Protein AF-A0A934TEG4-F1 (afdb_monomer)

Sequence (366 aa):
MRNRFTQYILFFFISIALFSCTDKEYEEDGNNTDINQVPVIATLATELLPENLICTMYVFGKSVSDAEDGYMLKEVKILHNTEQNSLKFKNSELISNSYRFLFVATPFNAQEIGLLKSDGAALQIGDRWGNIMIQSFNPIISADNYQGVVDKTGNEILDGKTINCTLTRLVGQVIFDIYKVAKEGDLTISQDVNAPHFTVLDRVFKIEIEYSDMTKSAAYNNEEIVHQDIWDQSYLQVIEPQLYANNNFKADVSWLVENLTFSEEKQGSAHIKGIYCMPSNGNLKIRLKFYFYDTTPFCGLDESHSSSCFETKTIVLNLPKTGATPLSVIPNHYTLNTAKIRYDRIIDIGTNSSFEFDSSWNNDNN

Structure (mmCIF, N/CA/C/O backbone):
data_AF-A0A934TEG4-F1
#
_entry.id   AF-A0A934TEG4-F1
#
loop_
_atom_site.group_PDB
_atom_site.id
_atom_site.type_symbol
_atom_site.label_atom_id
_atom_site.label_alt_id
_atom_site.label_comp_id
_atom_site.label_asym_id
_atom_site.label_entity_id
_atom_site.label_seq_id
_atom_site.pdbx_PDB_ins_code
_atom_site.Cartn_x
_atom_site.Cartn_y
_atom_site.Cartn_z
_atom_site.occupancy
_atom_site.B_iso_or_equiv
_atom_site.auth_seq_id
_atom_site.auth_comp_id
_atom_site.auth_asym_id
_atom_site.auth_atom_id
_atom_site.pdbx_PDB_model_num
ATOM 1 N N . MET A 1 1 ? 43.372 11.763 31.743 1.00 38.19 1 MET A N 1
ATOM 2 C CA . MET A 1 1 ? 42.714 12.947 32.341 1.00 38.19 1 MET A CA 1
ATOM 3 C C . MET A 1 1 ? 41.217 12.716 32.310 1.00 38.19 1 MET A C 1
ATOM 5 O O . MET A 1 1 ? 40.712 12.200 31.327 1.00 38.19 1 MET A O 1
ATOM 9 N N . ARG A 1 2 ? 40.560 12.984 33.433 1.00 29.25 2 ARG A N 1
ATOM 10 C CA . ARG A 1 2 ? 39.204 12.570 33.804 1.00 29.25 2 ARG A CA 1
ATOM 11 C C . ARG A 1 2 ? 38.363 13.843 33.920 1.00 29.25 2 ARG A C 1
ATOM 13 O O . ARG A 1 2 ? 38.805 14.730 34.631 1.00 29.25 2 ARG A O 1
ATOM 20 N N . ASN A 1 3 ? 37.202 13.917 33.269 1.00 31.67 3 ASN A N 1
ATOM 21 C CA . ASN A 1 3 ? 36.112 14.877 33.535 1.00 31.67 3 ASN A CA 1
ATOM 22 C C . ASN A 1 3 ? 34.823 14.235 32.984 1.00 31.67 3 ASN A C 1
ATOM 24 O O . ASN A 1 3 ? 34.783 13.932 31.801 1.00 31.67 3 ASN A O 1
ATOM 28 N N . ARG A 1 4 ? 33.887 13.706 33.788 1.00 32.53 4 ARG A N 1
ATOM 29 C CA . ARG A 1 4 ? 32.941 14.311 34.760 1.00 32.53 4 ARG A CA 1
ATOM 30 C C . ARG A 1 4 ? 31.856 15.183 34.109 1.00 32.53 4 ARG A C 1
ATOM 32 O O . ARG A 1 4 ? 32.125 16.339 33.833 1.00 32.53 4 ARG A O 1
ATOM 39 N N . PHE A 1 5 ? 30.646 14.625 33.995 1.00 34.28 5 PHE A N 1
ATOM 40 C CA . PHE A 1 5 ? 29.333 15.290 34.110 1.00 34.28 5 PHE A CA 1
ATOM 41 C C . PHE A 1 5 ? 28.318 14.199 34.530 1.00 34.28 5 PHE A C 1
ATOM 43 O O . PHE A 1 5 ? 28.063 13.285 33.759 1.00 34.28 5 PHE A O 1
ATOM 50 N N . THR A 1 6 ? 28.108 13.956 35.828 1.00 33.44 6 THR A N 1
ATOM 51 C CA . THR A 1 6 ? 27.114 14.543 36.761 1.00 33.44 6 THR A CA 1
ATOM 52 C C . THR A 1 6 ? 25.677 14.049 36.523 1.00 33.44 6 THR A C 1
ATOM 54 O O . THR A 1 6 ? 24.996 14.489 35.606 1.00 33.44 6 THR A O 1
ATOM 57 N N . GLN A 1 7 ? 25.253 13.132 37.403 1.00 31.64 7 GLN A N 1
ATOM 58 C CA . GLN A 1 7 ? 23.889 12.640 37.632 1.00 31.64 7 GLN A CA 1
ATOM 59 C C . GLN A 1 7 ? 23.036 13.689 38.367 1.00 31.64 7 GLN A C 1
ATOM 61 O O . GLN A 1 7 ? 23.553 14.380 39.243 1.00 31.64 7 GLN A O 1
ATOM 66 N N . TYR A 1 8 ? 21.724 13.698 38.119 1.00 33.19 8 TYR A N 1
ATOM 67 C CA . TYR A 1 8 ? 20.728 14.206 39.067 1.00 33.19 8 TYR A CA 1
ATOM 68 C C . TYR A 1 8 ? 19.684 13.117 39.335 1.00 33.19 8 TYR A C 1
ATOM 70 O O . TYR A 1 8 ? 18.895 12.763 38.466 1.00 33.19 8 TYR A O 1
ATOM 78 N N . ILE A 1 9 ? 19.724 12.580 40.555 1.00 30.67 9 ILE A N 1
ATOM 79 C CA . ILE A 1 9 ? 18.679 11.773 41.189 1.00 30.67 9 ILE A CA 1
ATOM 80 C C . ILE A 1 9 ? 18.033 12.698 42.220 1.00 30.67 9 ILE A C 1
ATOM 82 O O . ILE A 1 9 ? 18.737 13.218 43.087 1.00 30.67 9 ILE A O 1
ATOM 86 N N . LEU A 1 10 ? 16.719 12.911 42.137 1.00 27.19 10 LEU A N 1
ATOM 87 C CA . LEU A 1 10 ? 15.961 13.630 43.159 1.00 27.19 10 LEU A CA 1
ATOM 88 C C . LEU A 1 10 ? 15.091 12.626 43.927 1.00 27.19 10 LEU A C 1
ATOM 90 O O . LEU A 1 10 ? 14.109 12.108 43.407 1.00 27.19 10 LEU A O 1
ATOM 94 N N . PHE A 1 11 ? 15.496 12.346 45.165 1.00 27.94 11 PHE A N 1
ATOM 95 C CA . PHE A 1 11 ? 14.686 11.698 46.194 1.00 27.94 11 PHE A CA 1
ATOM 96 C C . PHE A 1 11 ? 13.770 12.745 46.837 1.00 27.94 11 PHE A C 1
ATOM 98 O O . PHE A 1 11 ? 14.247 13.815 47.213 1.00 27.94 11 PHE A O 1
ATOM 105 N N . PHE A 1 12 ? 12.499 12.409 47.059 1.00 27.52 12 PHE A N 1
ATOM 106 C CA . PHE A 1 12 ? 11.667 13.092 48.051 1.00 27.52 12 PHE A CA 1
ATOM 107 C C . PHE A 1 12 ? 11.105 12.065 49.038 1.00 27.52 12 PHE A C 1
ATOM 109 O O . PHE A 1 12 ? 10.317 11.194 48.683 1.00 27.52 12 PHE A O 1
ATOM 116 N N . PHE A 1 13 ? 11.569 12.178 50.282 1.00 27.89 13 PHE A N 1
ATOM 117 C CA . PHE A 1 13 ? 10.991 11.574 51.477 1.00 27.89 13 PHE A CA 1
ATOM 118 C C . PHE A 1 13 ? 9.866 12.479 51.989 1.00 27.89 13 PHE A C 1
ATOM 120 O O . PHE A 1 13 ? 10.101 13.674 52.160 1.00 27.89 13 PHE A O 1
ATOM 127 N N . ILE A 1 14 ? 8.713 11.910 52.348 1.00 31.61 14 ILE A N 1
ATOM 128 C CA . ILE A 1 14 ? 7.860 12.450 53.416 1.00 31.61 14 ILE A CA 1
ATOM 129 C C . ILE A 1 14 ? 7.397 11.277 54.285 1.00 31.61 14 ILE A C 1
ATOM 131 O O . ILE A 1 14 ? 6.632 10.421 53.852 1.00 31.61 14 ILE A O 1
ATOM 135 N N . SER A 1 15 ? 7.889 11.268 55.522 1.00 27.95 15 SER A N 1
ATOM 136 C CA . SER A 1 15 ? 7.398 10.465 56.640 1.00 27.95 15 SER A CA 1
ATOM 137 C C . SER A 1 15 ? 6.367 11.284 57.410 1.00 27.95 15 SER A C 1
ATOM 139 O O . SER A 1 15 ? 6.706 12.394 57.813 1.00 27.95 15 SER A O 1
ATOM 141 N N . ILE A 1 16 ? 5.179 10.744 57.710 1.00 33.12 16 ILE A N 1
ATOM 142 C CA . ILE A 1 16 ? 4.385 11.187 58.869 1.00 33.12 16 ILE A CA 1
ATOM 143 C C . ILE A 1 16 ? 3.809 9.974 59.615 1.00 33.12 16 ILE A C 1
ATOM 145 O O . ILE A 1 16 ? 3.324 9.013 59.028 1.00 33.12 16 ILE A O 1
ATOM 149 N N . ALA A 1 17 ? 3.966 10.086 60.932 1.00 29.30 17 ALA A N 1
ATOM 150 C CA . ALA A 1 17 ? 3.744 9.197 62.061 1.00 29.30 17 ALA A CA 1
ATOM 151 C C . ALA A 1 17 ? 2.437 8.385 62.149 1.00 29.30 17 ALA A C 1
ATOM 153 O O . ALA A 1 17 ? 1.348 8.829 61.796 1.00 29.30 17 ALA A O 1
ATOM 154 N N . LEU A 1 18 ? 2.608 7.230 62.798 1.00 29.34 18 LEU A N 1
ATOM 155 C CA . LEU A 1 18 ? 1.611 6.400 63.472 1.00 29.34 18 LEU A CA 1
ATOM 156 C C . LEU A 1 18 ? 0.972 7.137 64.666 1.00 29.34 18 LEU A C 1
ATOM 158 O O . LEU A 1 18 ? 1.683 7.750 65.462 1.00 29.34 18 LEU A O 1
ATOM 162 N N . PHE A 1 19 ? -0.339 6.960 64.855 1.00 29.31 19 PHE A N 1
ATOM 163 C CA . PHE A 1 19 ? -1.009 7.065 66.156 1.00 29.31 19 PHE A CA 1
ATOM 164 C C . PHE A 1 19 ? -1.925 5.851 66.375 1.00 29.31 19 PHE A C 1
ATOM 166 O O . PHE A 1 19 ? -2.486 5.290 65.439 1.00 29.31 19 PHE A O 1
ATOM 173 N N . SER A 1 20 ? -1.990 5.439 67.639 1.00 25.69 20 SER A N 1
ATOM 174 C CA . SER A 1 20 ? -2.470 4.164 68.175 1.00 25.69 20 SER A CA 1
ATOM 175 C C . SER A 1 20 ? -3.905 4.242 68.724 1.00 25.69 20 SER A C 1
ATOM 177 O O . SER A 1 20 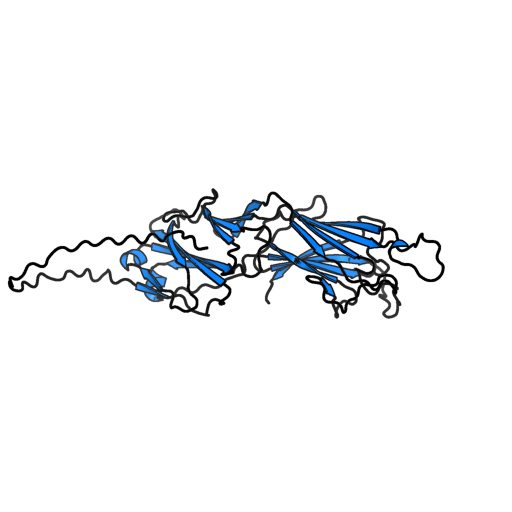? -4.269 5.250 69.317 1.00 25.69 20 SER A O 1
ATOM 179 N N . CYS A 1 21 ? -4.623 3.116 68.601 1.00 23.97 21 CYS A N 1
ATOM 180 C CA . CYS A 1 21 ? -5.771 2.579 69.361 1.00 23.97 21 CYS A CA 1
ATOM 181 C C . CYS A 1 21 ? -6.971 3.469 69.745 1.00 23.97 21 CYS A C 1
ATOM 183 O O . CYS A 1 21 ? -6.873 4.359 70.584 1.00 23.97 21 CYS A O 1
ATOM 185 N N . THR A 1 22 ? -8.167 3.028 69.346 1.00 27.77 22 THR A N 1
ATOM 186 C CA . THR A 1 22 ? -9.188 2.528 70.292 1.00 27.77 22 THR A CA 1
ATOM 187 C C . THR A 1 22 ? -10.242 1.717 69.537 1.00 27.77 22 THR A C 1
ATOM 189 O O . THR A 1 22 ? -10.871 2.221 68.612 1.00 27.77 22 THR A O 1
ATOM 192 N N . ASP A 1 23 ? -10.411 0.458 69.942 1.00 31.56 23 ASP A N 1
ATOM 193 C CA . ASP A 1 23 ? -11.511 -0.415 69.534 1.00 31.56 23 ASP A CA 1
ATOM 194 C C . ASP A 1 23 ? -12.851 0.166 69.993 1.00 31.56 23 ASP A C 1
ATOM 196 O O . ASP A 1 23 ? -13.027 0.451 71.182 1.00 31.56 23 ASP A O 1
ATOM 200 N N . LYS A 1 24 ? -13.810 0.277 69.069 1.00 30.36 24 LYS A N 1
ATOM 201 C CA . LYS A 1 24 ? -15.240 0.271 69.385 1.00 30.36 24 LYS A CA 1
ATOM 202 C C . LYS A 1 24 ? -16.008 -0.499 68.315 1.00 30.36 24 LYS A C 1
ATOM 204 O O . LYS A 1 24 ? -16.063 -0.090 67.164 1.00 30.36 24 LYS A O 1
ATOM 209 N N . GLU A 1 25 ? -16.489 -1.647 68.778 1.00 25.69 25 GLU A N 1
ATOM 210 C CA . GLU A 1 25 ? -17.740 -2.349 68.489 1.00 25.69 25 GLU A CA 1
ATOM 211 C C . GLU A 1 25 ? -18.437 -2.116 67.141 1.00 25.69 25 GLU A C 1
ATOM 213 O O . GLU A 1 25 ? -18.844 -1.017 66.778 1.00 25.69 25 GLU A O 1
ATOM 218 N N . TYR A 1 26 ? -18.634 -3.254 66.474 1.00 29.22 26 TYR A N 1
ATOM 219 C CA . TYR A 1 26 ? -19.564 -3.525 65.391 1.00 29.22 26 TYR A CA 1
ATOM 220 C C . TYR A 1 26 ? -20.924 -2.836 65.566 1.00 29.22 26 TYR A C 1
ATOM 222 O O . TYR A 1 26 ? -21.684 -3.178 66.470 1.00 29.22 26 TYR A O 1
ATOM 230 N N . GLU A 1 27 ? -21.284 -2.006 64.593 1.00 28.03 27 GLU A N 1
ATOM 231 C CA . GLU A 1 27 ? -22.630 -2.023 64.030 1.00 28.03 27 GLU A CA 1
ATOM 232 C C . GLU A 1 27 ? -22.480 -2.434 62.561 1.00 28.03 27 GLU A C 1
ATOM 234 O O . GLU A 1 27 ? -21.806 -1.766 61.774 1.00 28.03 27 GLU A O 1
ATOM 239 N N . GLU A 1 28 ? -23.034 -3.602 62.218 1.00 33.50 28 GLU A N 1
ATOM 240 C CA . GLU A 1 28 ? -23.295 -4.009 60.837 1.00 33.50 28 GLU A CA 1
ATOM 241 C C . GLU A 1 28 ? -24.302 -3.024 60.243 1.00 33.50 28 GLU A C 1
ATOM 243 O O . GLU A 1 28 ? -25.509 -3.259 60.243 1.00 33.50 28 GLU A O 1
ATOM 248 N N . ASP A 1 29 ? -23.799 -1.898 59.750 1.00 30.38 29 ASP A N 1
ATOM 249 C CA . ASP A 1 29 ? -24.578 -1.031 58.890 1.00 30.38 29 ASP A CA 1
ATOM 250 C C . ASP A 1 29 ? -24.544 -1.640 57.490 1.00 30.38 29 ASP A C 1
ATOM 252 O O . ASP A 1 29 ? -23.480 -1.896 56.914 1.00 30.38 29 ASP A O 1
ATOM 256 N N . GLY A 1 30 ? -25.736 -1.989 57.009 1.00 33.56 30 GLY A N 1
ATOM 257 C CA . GLY A 1 30 ? -25.957 -2.811 55.833 1.00 33.56 30 GLY A CA 1
ATOM 258 C C . GLY A 1 30 ? -25.082 -2.369 54.672 1.00 33.56 30 GLY A C 1
ATOM 259 O O . GLY A 1 30 ? -25.227 -1.265 54.146 1.00 33.56 30 GLY A O 1
ATOM 260 N N . ASN A 1 31 ? -24.198 -3.275 54.258 1.00 32.81 31 ASN A N 1
ATOM 261 C CA . ASN A 1 31 ? -23.460 -3.191 53.013 1.00 32.81 31 ASN A CA 1
ATOM 262 C C . ASN A 1 31 ? -24.491 -3.126 51.877 1.00 32.81 31 ASN A C 1
ATOM 264 O O . ASN A 1 31 ? -24.889 -4.137 51.302 1.00 32.81 31 ASN A O 1
ATOM 268 N N . ASN A 1 32 ? -24.933 -1.917 51.536 1.00 37.41 32 ASN A N 1
ATOM 269 C CA . ASN A 1 32 ? -25.499 -1.620 50.236 1.00 37.41 32 ASN A CA 1
ATOM 270 C C . ASN A 1 32 ? -24.330 -1.614 49.244 1.00 37.41 32 ASN A C 1
ATOM 272 O O . ASN A 1 32 ? -23.966 -0.595 48.661 1.00 37.41 32 ASN A O 1
ATOM 276 N N . THR A 1 33 ? -23.679 -2.772 49.108 1.00 39.16 33 THR A N 1
ATOM 277 C CA . THR A 1 33 ? -22.965 -3.110 47.892 1.00 39.16 33 THR A CA 1
ATOM 278 C C . THR A 1 33 ? -24.030 -3.082 46.816 1.00 39.16 33 THR A C 1
ATOM 280 O O . THR A 1 33 ? -24.846 -3.997 46.737 1.00 39.16 33 THR A O 1
ATOM 283 N N . ASP A 1 34 ? -24.067 -1.991 46.057 1.00 44.72 34 ASP A N 1
ATOM 284 C CA . ASP A 1 34 ? -24.827 -1.877 44.825 1.00 44.72 34 ASP A CA 1
ATOM 285 C C . ASP A 1 34 ? -24.443 -3.082 43.952 1.00 44.72 34 ASP A C 1
ATOM 287 O O . ASP A 1 34 ? -23.389 -3.125 43.311 1.00 44.72 34 ASP A O 1
ATOM 291 N N . ILE A 1 35 ? -25.274 -4.123 44.021 1.00 46.41 35 ILE A N 1
ATOM 292 C CA . ILE A 1 35 ? -25.059 -5.466 43.459 1.00 46.41 35 ILE A CA 1
ATOM 293 C C . ILE A 1 35 ? -24.950 -5.399 41.919 1.00 46.41 35 ILE A C 1
ATOM 295 O O . ILE A 1 35 ? -24.627 -6.379 41.255 1.00 46.41 35 ILE A O 1
ATOM 299 N N . ASN A 1 36 ? -25.172 -4.212 41.348 1.00 49.66 36 ASN A N 1
ATOM 300 C CA . ASN A 1 36 ? -25.179 -3.917 39.927 1.00 49.66 36 ASN A CA 1
ATOM 301 C C . ASN A 1 36 ? -23.849 -3.381 39.366 1.00 49.66 36 ASN A C 1
ATOM 303 O O . ASN A 1 36 ? -23.823 -3.004 38.196 1.00 49.66 36 ASN A O 1
ATOM 307 N N . GLN A 1 37 ? -22.745 -3.332 40.126 1.00 54.84 37 GLN A N 1
ATOM 308 C CA . GLN A 1 37 ? -21.500 -2.687 39.652 1.00 54.84 37 GLN A CA 1
ATOM 309 C C . GLN A 1 37 ? -20.223 -3.545 39.718 1.00 54.84 37 GLN A C 1
ATOM 311 O O . GLN A 1 37 ? -19.126 -3.009 39.878 1.00 54.84 37 GLN A O 1
ATOM 316 N N . VAL A 1 38 ? -20.310 -4.870 39.553 1.00 65.19 38 VAL A N 1
ATOM 317 C CA . VAL A 1 38 ? -19.095 -5.686 39.349 1.00 65.19 38 VAL A CA 1
ATOM 318 C C . VAL A 1 38 ? -18.552 -5.416 37.944 1.00 65.19 38 VAL A C 1
ATOM 320 O O . VAL A 1 38 ? -19.299 -5.604 36.992 1.00 65.19 38 VAL A O 1
ATOM 323 N N . PRO A 1 39 ? -17.294 -4.981 37.767 1.00 74.38 39 PRO A N 1
ATOM 324 C CA . PRO A 1 39 ? -16.773 -4.710 36.438 1.00 74.38 39 PRO A CA 1
ATOM 325 C C . PRO A 1 39 ? -16.621 -5.999 35.619 1.00 74.38 39 PRO A C 1
ATOM 327 O O . PRO A 1 39 ? -16.110 -7.003 36.122 1.00 74.38 39 PRO A O 1
ATOM 330 N N . VAL A 1 40 ? -17.014 -5.964 34.345 1.00 74.69 40 VAL A N 1
ATOM 331 C CA . VAL A 1 40 ? -16.747 -7.055 33.399 1.00 74.69 40 VAL A CA 1
ATOM 332 C C . VAL A 1 40 ? -15.354 -6.892 32.819 1.00 74.69 40 VAL A C 1
ATOM 334 O O . VAL A 1 40 ? -14.957 -5.797 32.413 1.00 74.69 40 VAL A O 1
ATOM 337 N N . ILE A 1 41 ? -14.623 -8.004 32.774 1.00 79.25 41 ILE A N 1
ATOM 338 C CA . ILE A 1 41 ? -13.342 -8.105 32.087 1.00 79.25 41 ILE A CA 1
ATOM 339 C C . ILE A 1 41 ? -13.599 -8.707 30.710 1.00 79.25 41 ILE A C 1
ATOM 341 O O . ILE A 1 41 ? -14.064 -9.842 30.625 1.00 79.25 41 ILE A O 1
ATOM 345 N N . ALA A 1 42 ? -13.296 -7.952 29.656 1.00 74.00 42 ALA A N 1
ATOM 346 C CA . ALA A 1 42 ? -13.306 -8.452 28.287 1.00 74.00 42 ALA A CA 1
ATOM 347 C C . ALA A 1 42 ? -11.870 -8.730 27.830 1.00 74.00 42 ALA A C 1
ATOM 349 O O . ALA A 1 42 ? -10.989 -7.896 28.045 1.00 74.00 42 ALA A O 1
ATOM 350 N N . THR A 1 43 ? -11.622 -9.878 27.205 1.00 70.25 43 THR A N 1
ATOM 351 C CA . THR A 1 43 ? -10.300 -10.247 26.667 1.00 70.25 43 THR A CA 1
ATOM 352 C C . THR A 1 43 ? -10.288 -10.214 25.145 1.00 70.25 43 THR A C 1
ATOM 354 O O . THR A 1 43 ? -11.322 -10.413 24.512 1.00 70.25 43 THR A O 1
ATOM 357 N N . LEU A 1 44 ? -9.128 -9.985 24.530 1.00 68.44 44 LEU A N 1
ATOM 358 C CA . LEU A 1 44 ? -8.975 -10.263 23.099 1.00 68.44 44 LEU A CA 1
ATOM 359 C C . LEU A 1 44 ? -8.829 -11.773 22.866 1.00 68.44 44 LEU A C 1
ATOM 361 O O . LEU A 1 44 ? -8.054 -12.411 23.579 1.00 68.44 44 LEU A O 1
ATOM 365 N N . ALA A 1 45 ? -9.527 -12.346 21.878 1.00 65.50 45 ALA A N 1
ATOM 366 C CA . ALA A 1 45 ? -9.213 -13.708 21.433 1.00 65.50 45 ALA A CA 1
ATOM 367 C C . ALA A 1 45 ? -7.877 -13.710 20.688 1.00 65.50 45 ALA A C 1
ATOM 369 O O . ALA A 1 45 ? -7.663 -12.916 19.774 1.00 65.50 45 ALA A O 1
ATOM 370 N N . THR A 1 46 ? -6.974 -14.589 21.107 1.00 54.69 46 THR A N 1
ATOM 371 C CA . THR A 1 46 ? -5.574 -14.563 20.692 1.00 54.69 46 THR A CA 1
ATOM 372 C C . THR A 1 46 ? -5.262 -15.682 19.708 1.00 54.69 46 THR A C 1
ATOM 374 O O . THR A 1 46 ? -5.097 -16.833 20.109 1.00 54.69 46 THR A O 1
ATOM 377 N N . GLU A 1 47 ? -5.053 -15.322 18.448 1.00 62.34 47 GLU A N 1
ATOM 378 C CA . GLU A 1 47 ? -3.762 -15.675 17.859 1.00 62.34 47 GLU A CA 1
ATOM 379 C C . GLU A 1 47 ? -2.735 -14.647 18.356 1.00 62.34 47 GLU A C 1
ATOM 381 O O . GLU A 1 47 ? -3.086 -13.504 18.663 1.00 62.34 47 GLU A O 1
ATOM 386 N N . LEU A 1 48 ? -1.484 -15.063 18.546 1.00 68.88 48 LEU A N 1
ATOM 387 C CA . LEU A 1 48 ? -0.443 -14.154 19.025 1.00 68.88 48 LEU A CA 1
ATOM 388 C C . LEU A 1 48 ? -0.163 -13.103 17.946 1.00 68.88 48 LEU A C 1
ATOM 390 O O . LEU A 1 48 ? 0.071 -13.452 16.790 1.00 68.88 48 LEU A O 1
ATOM 394 N N . LEU A 1 49 ? -0.159 -11.822 18.334 1.00 76.81 49 LEU A N 1
ATOM 395 C CA . LEU A 1 49 ? 0.337 -10.752 17.468 1.00 76.81 49 LEU A CA 1
ATOM 396 C C . LEU A 1 49 ? 1.787 -11.080 17.063 1.00 76.81 49 LEU A C 1
ATOM 398 O O . LEU A 1 49 ? 2.588 -11.394 17.953 1.00 76.81 49 LEU A O 1
ATOM 402 N N . PRO A 1 50 ? 2.138 -11.003 15.765 1.00 82.75 50 PRO A N 1
ATOM 403 C CA . PRO A 1 50 ? 3.513 -11.186 15.313 1.00 82.75 50 PRO A CA 1
ATOM 404 C C . PRO A 1 50 ? 4.495 -10.309 16.103 1.00 82.75 50 PRO A C 1
ATOM 406 O O . PRO A 1 50 ? 4.217 -9.140 16.360 1.00 82.75 50 PRO A O 1
ATOM 409 N N . GLU A 1 51 ? 5.652 -10.858 16.488 1.00 83.88 51 GLU A N 1
ATOM 410 C CA . GLU A 1 51 ? 6.628 -10.165 17.353 1.00 83.88 51 GLU A CA 1
ATOM 411 C C . GLU A 1 51 ? 7.210 -8.888 16.727 1.00 83.88 51 GLU A C 1
ATOM 413 O O . GLU A 1 51 ? 7.705 -8.012 17.433 1.00 83.88 51 GLU A O 1
ATOM 418 N N . ASN A 1 52 ? 7.151 -8.770 15.399 1.00 87.56 52 ASN A N 1
ATOM 419 C CA . ASN A 1 52 ? 7.589 -7.594 14.657 1.00 87.56 52 ASN A CA 1
ATOM 420 C C . ASN A 1 52 ? 6.561 -6.451 14.658 1.00 87.56 52 ASN A C 1
ATOM 422 O O . ASN A 1 52 ? 6.900 -5.366 14.187 1.00 87.56 52 ASN A O 1
ATOM 426 N N . LEU A 1 53 ? 5.344 -6.657 15.172 1.00 90.06 53 LEU A N 1
ATOM 427 C CA . LEU A 1 53 ? 4.267 -5.668 15.161 1.00 90.06 53 LEU A CA 1
ATOM 428 C C . LEU A 1 53 ? 3.975 -5.111 16.556 1.00 90.06 53 LEU A C 1
ATOM 430 O O . LEU A 1 53 ? 3.948 -5.830 17.552 1.00 90.06 53 LEU A O 1
ATOM 434 N N . ILE A 1 54 ? 3.653 -3.819 16.606 1.00 91.38 54 ILE A N 1
ATOM 435 C CA . ILE A 1 54 ? 2.948 -3.200 17.727 1.00 91.38 54 ILE A CA 1
ATOM 436 C C . ILE A 1 54 ? 1.513 -2.922 17.311 1.00 91.38 54 ILE A C 1
ATOM 438 O O . ILE A 1 54 ? 1.283 -2.330 16.260 1.00 91.38 54 ILE A O 1
ATOM 442 N N . CYS A 1 55 ? 0.545 -3.324 18.135 1.00 92.56 55 CYS A N 1
ATOM 443 C CA . CYS A 1 55 ? -0.866 -3.040 17.894 1.00 92.56 55 CYS A CA 1
ATOM 444 C C . CYS A 1 55 ? -1.403 -2.076 18.952 1.00 92.56 55 CYS A C 1
ATOM 446 O O . CYS A 1 55 ? -1.305 -2.337 20.148 1.00 92.56 55 CYS A O 1
ATOM 448 N N . THR A 1 56 ? -2.014 -0.980 18.513 1.00 93.75 56 THR A N 1
ATOM 449 C CA . THR A 1 56 ? -2.742 -0.042 19.371 1.00 93.75 56 THR A CA 1
ATOM 450 C C . THR A 1 56 ? -4.237 -0.210 19.140 1.00 93.75 56 THR A C 1
ATOM 452 O O . THR A 1 56 ? -4.706 -0.217 18.005 1.00 93.75 56 THR A O 1
ATOM 455 N N . MET A 1 57 ? -4.986 -0.356 20.225 1.00 93.94 57 MET A N 1
ATOM 456 C CA . MET A 1 57 ? -6.439 -0.431 20.245 1.00 93.94 57 MET A CA 1
ATOM 457 C C . MET A 1 57 ? -7.019 0.895 20.740 1.00 93.94 57 MET A C 1
ATOM 459 O O . MET A 1 57 ? -6.663 1.383 21.812 1.00 93.94 57 MET A O 1
ATOM 463 N N . TYR A 1 58 ? -7.952 1.442 19.974 1.00 95.25 58 TYR A N 1
ATOM 464 C CA . TYR A 1 58 ? -8.716 2.644 20.272 1.00 95.25 58 TYR A CA 1
ATOM 465 C C . TYR A 1 58 ? -10.162 2.234 20.549 1.00 95.25 58 TYR A C 1
ATOM 467 O O . TYR A 1 58 ? -10.823 1.644 19.692 1.00 95.25 58 TYR A O 1
ATOM 475 N N . VAL A 1 59 ? -10.646 2.518 21.756 1.00 95.62 59 VAL A N 1
ATOM 476 C CA . VAL A 1 59 ? -11.998 2.166 22.200 1.00 95.62 59 VAL A CA 1
ATOM 477 C C . VAL A 1 59 ? -12.873 3.402 22.105 1.00 95.62 59 VAL A C 1
ATOM 479 O O . VAL A 1 59 ? -12.675 4.363 22.848 1.00 95.62 59 VAL A O 1
ATOM 482 N N . PHE A 1 60 ? -13.861 3.373 21.220 1.00 94.75 60 PHE A N 1
ATOM 483 C CA . PHE A 1 60 ? -14.872 4.412 21.100 1.00 94.75 60 PHE A CA 1
ATOM 484 C C . PHE A 1 60 ? -16.193 3.923 21.688 1.00 94.75 60 PHE A C 1
ATOM 486 O O . PHE A 1 60 ? -16.582 2.779 21.479 1.00 94.75 60 PHE A O 1
ATOM 493 N N . GLY A 1 61 ? -16.900 4.789 22.408 1.00 94.38 61 GLY A N 1
ATOM 494 C CA . GLY A 1 61 ? -18.194 4.488 23.016 1.00 94.38 61 GLY A CA 1
ATOM 495 C C . GLY A 1 61 ? -19.255 5.505 22.616 1.00 94.38 61 GLY A C 1
ATOM 496 O O . GLY A 1 61 ? -18.956 6.691 22.461 1.00 94.38 61 GLY A O 1
ATOM 497 N N . LYS A 1 62 ? -20.493 5.037 22.488 1.00 93.00 62 LYS A N 1
ATOM 498 C CA . LYS A 1 62 ? -21.683 5.830 22.166 1.00 93.00 62 LYS A CA 1
ATOM 499 C C . LYS A 1 62 ? -22.830 5.417 23.091 1.00 93.00 62 LYS A C 1
ATOM 501 O O . LYS A 1 62 ? -23.012 4.220 23.316 1.00 93.00 62 LYS A O 1
ATOM 506 N N . SER A 1 63 ? -23.612 6.373 23.600 1.00 88.94 63 SER A N 1
ATOM 507 C CA . SER A 1 63 ? -24.834 6.032 24.341 1.00 88.94 63 SER A CA 1
ATOM 508 C C . SER A 1 63 ? -25.891 5.477 23.387 1.00 88.94 63 SER A C 1
ATOM 510 O O . SER A 1 63 ? -26.103 6.009 22.299 1.00 88.94 63 SER A O 1
ATOM 512 N N . VAL A 1 64 ? -26.611 4.436 23.801 1.00 79.62 64 VAL A N 1
ATOM 513 C CA . VAL A 1 64 ? -27.722 3.857 23.024 1.00 79.62 64 VAL A CA 1
ATOM 514 C C . VAL A 1 64 ? -28.855 4.878 22.828 1.00 79.62 64 VAL A C 1
ATOM 516 O O . VAL A 1 64 ? -29.605 4.795 21.860 1.00 79.62 64 VAL A O 1
ATOM 519 N N . SER A 1 65 ? -28.959 5.875 23.713 1.00 75.06 65 SER A N 1
ATOM 520 C CA . SER A 1 65 ? -29.925 6.973 23.601 1.00 75.06 65 SER A CA 1
ATOM 521 C C . SER A 1 65 ? -29.540 8.052 22.583 1.00 75.06 65 SER A C 1
ATOM 523 O O . SER A 1 65 ? -30.368 8.910 22.280 1.00 75.06 65 SER A O 1
ATOM 525 N N . ASP A 1 66 ? -28.297 8.059 22.091 1.00 75.25 66 ASP A N 1
ATOM 526 C CA . ASP A 1 66 ? -27.813 9.108 21.196 1.00 75.25 66 ASP A CA 1
ATOM 527 C C . ASP A 1 66 ? -28.280 8.840 19.760 1.00 75.25 66 ASP A C 1
ATOM 529 O O . ASP A 1 66 ? -27.864 7.881 19.102 1.00 75.25 66 ASP A O 1
ATOM 533 N N . ALA A 1 67 ? -29.147 9.723 19.259 1.00 58.56 67 ALA A N 1
ATOM 534 C CA . ALA A 1 67 ? -29.675 9.660 17.897 1.00 58.56 67 ALA A CA 1
ATOM 535 C C . ALA A 1 67 ? -28.617 9.986 16.822 1.00 58.56 67 ALA A C 1
ATOM 537 O O . ALA A 1 67 ? -28.763 9.564 15.678 1.00 58.56 67 ALA A O 1
ATOM 538 N N . GLU A 1 68 ? -27.545 10.702 17.178 1.00 61.69 68 GLU A N 1
ATOM 539 C CA . GLU A 1 68 ? -26.414 10.969 16.281 1.00 61.69 68 GLU A CA 1
ATOM 540 C C . GLU A 1 68 ? -25.373 9.847 16.342 1.00 61.69 68 GLU A C 1
ATOM 542 O O . GLU A 1 68 ? -25.099 9.288 17.403 1.00 61.69 68 GLU A O 1
ATOM 547 N N . ASP A 1 69 ? -24.751 9.523 15.209 1.00 61.41 69 ASP A N 1
ATOM 548 C CA . ASP A 1 69 ? -23.633 8.579 15.122 1.00 61.41 69 ASP A CA 1
ATOM 549 C C . ASP A 1 69 ? -22.343 9.205 15.682 1.00 61.41 69 ASP A C 1
ATOM 551 O O . ASP A 1 69 ? -21.452 9.645 14.962 1.00 61.41 69 ASP A O 1
ATOM 555 N N . GLY A 1 70 ? -22.297 9.368 17.005 1.00 78.94 70 GLY A N 1
ATOM 556 C CA . GLY A 1 70 ? -21.232 10.079 17.704 1.00 78.94 70 GLY A CA 1
ATOM 557 C C . GLY A 1 70 ? -20.393 9.166 18.582 1.00 78.94 70 GLY A C 1
ATOM 558 O O . GLY A 1 70 ? -20.330 9.391 19.784 1.00 78.94 70 GLY A O 1
ATOM 559 N N . TYR A 1 71 ? -19.762 8.133 18.023 1.00 91.69 71 TYR A N 1
ATOM 560 C CA . TYR A 1 71 ? -18.755 7.363 18.758 1.00 91.69 71 TYR A CA 1
ATOM 561 C C . TYR A 1 71 ? -17.628 8.286 19.246 1.00 91.69 71 TYR A C 1
ATOM 563 O O . TYR A 1 71 ? -17.006 8.986 18.448 1.00 91.69 71 TYR A O 1
ATOM 571 N N . MET A 1 72 ? -17.364 8.286 20.556 1.00 93.88 72 MET A N 1
ATOM 572 C CA . MET A 1 72 ? -16.350 9.130 21.201 1.00 93.88 72 MET A CA 1
ATOM 573 C C . MET A 1 72 ? -15.240 8.270 21.781 1.00 93.88 72 MET A C 1
ATOM 575 O O . MET A 1 72 ? -15.536 7.277 22.446 1.00 93.88 72 MET A O 1
ATOM 579 N N . LEU A 1 73 ? -13.981 8.665 21.610 1.00 95.31 73 LEU A N 1
ATOM 580 C CA . LEU A 1 73 ? -12.849 7.946 22.179 1.00 95.31 73 LEU A CA 1
ATOM 581 C C . LEU A 1 73 ? -12.946 7.910 23.710 1.00 95.31 73 LEU A C 1
ATOM 583 O O . LEU A 1 73 ? -13.106 8.945 24.358 1.00 95.31 73 LEU A O 1
ATOM 587 N N . LYS A 1 74 ? -12.842 6.715 24.286 1.00 95.38 74 LYS A N 1
ATOM 588 C CA . LYS A 1 74 ? -12.907 6.451 25.729 1.00 95.38 74 LYS A CA 1
ATOM 589 C C . LYS A 1 74 ? -11.578 5.975 26.291 1.00 95.38 74 LYS A C 1
ATOM 591 O O . LYS A 1 74 ? -11.222 6.365 27.398 1.00 95.38 74 LYS A O 1
ATOM 596 N N . GLU A 1 75 ? -10.850 5.163 25.531 1.00 94.75 75 GLU A N 1
ATOM 597 C CA . GLU A 1 75 ? -9.596 4.558 25.973 1.00 94.75 75 GLU A CA 1
ATOM 598 C C . GLU A 1 75 ? -8.679 4.278 24.777 1.00 94.75 75 GLU A C 1
ATOM 600 O O . GLU A 1 75 ? -9.146 3.982 23.676 1.00 94.75 75 GLU A O 1
ATOM 605 N N . VAL A 1 76 ? -7.368 4.361 25.004 1.00 94.75 76 VAL A N 1
ATOM 606 C CA . VAL A 1 76 ? -6.330 3.927 24.063 1.00 94.75 76 VAL A CA 1
ATOM 607 C C . VAL A 1 76 ? -5.431 2.945 24.792 1.00 94.75 76 VAL A C 1
ATOM 609 O O . VAL A 1 76 ? -4.971 3.232 25.898 1.00 94.75 76 VAL A O 1
ATOM 612 N N . LYS A 1 77 ? -5.173 1.792 24.180 1.00 91.56 77 LYS A N 1
ATOM 613 C CA . LYS A 1 77 ? -4.414 0.711 24.799 1.00 91.56 77 LYS A CA 1
ATOM 614 C C . LYS A 1 77 ? -3.456 0.067 23.808 1.00 91.56 77 LYS A C 1
ATOM 616 O O . LYS A 1 77 ? -3.874 -0.386 22.750 1.00 91.56 77 LYS A O 1
ATOM 621 N N . ILE A 1 78 ? -2.183 -0.022 24.176 1.00 90.19 78 ILE A N 1
ATOM 622 C CA . ILE A 1 78 ? -1.207 -0.833 23.443 1.00 90.19 78 ILE A CA 1
ATOM 623 C C . ILE A 1 78 ? -1.431 -2.296 23.823 1.00 90.19 78 ILE A C 1
ATOM 625 O O . ILE A 1 78 ? -1.602 -2.619 25.000 1.00 90.19 78 ILE A O 1
ATOM 629 N N . LEU A 1 79 ? -1.474 -3.161 22.817 1.00 87.75 79 LEU A N 1
ATOM 630 C CA . LEU A 1 79 ? -1.618 -4.595 22.985 1.00 87.75 79 LEU A CA 1
ATOM 631 C C . LEU A 1 79 ? -0.239 -5.246 22.993 1.00 87.75 79 LEU A C 1
ATOM 633 O O . LEU A 1 79 ? 0.570 -5.016 22.093 1.00 87.75 79 LEU A O 1
ATOM 637 N N . HIS A 1 80 ? 0.008 -6.077 23.997 1.00 77.81 80 HIS A N 1
ATOM 638 C CA . HIS A 1 80 ? 1.253 -6.825 24.128 1.00 77.81 80 HIS A CA 1
ATOM 639 C C . HIS A 1 80 ? 1.048 -8.262 23.653 1.00 77.81 80 HIS A C 1
ATOM 641 O O . HIS A 1 80 ? 0.037 -8.887 23.972 1.00 77.81 80 HIS A O 1
ATOM 647 N N . ASN A 1 81 ? 1.998 -8.791 22.884 1.00 71.62 81 ASN A N 1
ATOM 648 C CA . ASN A 1 81 ? 1.945 -10.157 22.359 1.00 71.62 81 ASN A CA 1
ATOM 649 C C . ASN A 1 81 ? 2.150 -11.223 23.452 1.00 71.62 81 ASN A C 1
ATOM 651 O O . ASN A 1 81 ? 1.627 -12.324 23.333 1.00 71.62 81 ASN A O 1
ATOM 655 N N . THR A 1 82 ? 2.877 -10.905 24.524 1.00 65.88 82 THR A N 1
ATOM 656 C CA . THR A 1 82 ? 3.227 -11.838 25.607 1.00 65.88 82 THR A CA 1
ATOM 657 C C . THR A 1 82 ? 2.216 -11.882 26.754 1.00 65.88 82 THR A C 1
ATOM 659 O O . THR A 1 82 ? 2.388 -12.675 27.681 1.00 65.88 82 THR A O 1
ATOM 662 N N . GLU A 1 83 ? 1.171 -11.052 26.727 1.00 69.94 83 GLU A N 1
ATOM 663 C CA . GLU A 1 83 ? 0.250 -10.874 27.852 1.00 69.94 83 GLU A CA 1
ATOM 664 C C . GLU A 1 83 ? -1.216 -11.053 27.449 1.00 69.94 83 GLU A C 1
ATOM 666 O O . GLU A 1 83 ? -1.620 -10.841 26.305 1.00 69.94 83 GLU A O 1
ATOM 671 N N . GLN A 1 84 ? -2.054 -11.400 28.429 1.00 72.00 84 GLN A N 1
ATOM 672 C CA . GLN A 1 84 ? -3.499 -11.331 28.252 1.00 72.00 84 GLN A CA 1
ATOM 673 C C . GLN A 1 84 ? -3.943 -9.867 28.204 1.00 72.00 84 GLN A C 1
ATOM 675 O O . GLN A 1 84 ? -3.985 -9.166 29.216 1.00 72.00 84 GLN A O 1
ATOM 680 N N . ASN A 1 85 ? -4.327 -9.412 27.016 1.00 83.75 85 ASN A N 1
ATOM 681 C CA . ASN A 1 85 ? -4.890 -8.084 26.834 1.00 83.75 85 ASN A CA 1
ATOM 682 C C . ASN A 1 85 ? -6.340 -8.054 27.338 1.00 83.75 85 ASN A C 1
ATOM 684 O O . ASN A 1 85 ? -7.224 -8.669 26.739 1.00 83.75 85 ASN A O 1
ATOM 688 N N . SER A 1 86 ? -6.581 -7.333 28.438 1.00 84.94 86 SER A N 1
ATOM 689 C CA . SER A 1 86 ? -7.905 -7.226 29.066 1.00 84.94 86 SER A CA 1
ATOM 690 C C . SER A 1 86 ? -8.413 -5.786 29.179 1.00 84.94 86 SER A C 1
ATOM 692 O O . SER A 1 86 ? -7.651 -4.902 29.576 1.00 84.94 86 SER A O 1
ATOM 694 N N . LEU A 1 87 ? -9.701 -5.559 28.939 1.00 88.19 87 LEU A N 1
ATOM 695 C CA . LEU A 1 87 ? -10.414 -4.302 29.192 1.00 88.19 87 LEU A CA 1
ATOM 696 C C . LEU A 1 87 ? -11.360 -4.446 30.383 1.00 88.19 87 LEU A C 1
ATOM 698 O O . LEU A 1 87 ? -11.858 -5.540 30.642 1.00 88.19 87 LEU A O 1
ATOM 702 N N . LYS A 1 88 ? -11.612 -3.347 31.101 1.00 89.38 88 LYS A N 1
ATOM 703 C CA . LYS A 1 88 ? -12.522 -3.315 32.253 1.00 89.38 88 LYS A CA 1
ATOM 704 C C . LYS A 1 88 ? -13.665 -2.350 31.987 1.00 89.38 88 LYS A C 1
ATOM 706 O O . LYS A 1 88 ? -13.422 -1.173 31.753 1.00 89.38 88 LYS A O 1
ATOM 711 N N . PHE A 1 89 ? -14.890 -2.836 32.124 1.00 88.44 89 PHE A N 1
ATOM 712 C CA . PHE A 1 89 ? -16.102 -2.039 31.955 1.00 88.44 89 PHE A CA 1
ATOM 713 C C . PHE A 1 89 ? -16.973 -2.107 33.199 1.00 88.44 89 PHE A C 1
ATOM 715 O O . PHE A 1 89 ? -16.992 -3.130 33.880 1.00 88.44 89 PHE A O 1
ATOM 722 N N . LYS A 1 90 ? -17.748 -1.056 33.479 1.00 88.81 90 LYS A N 1
ATOM 723 C CA . LYS A 1 90 ? -18.827 -1.139 34.474 1.00 88.81 90 LYS A CA 1
ATOM 724 C C . LYS A 1 90 ? -20.074 -1.746 33.833 1.00 88.81 90 LYS A C 1
ATOM 726 O O . LYS A 1 90 ? -20.431 -1.367 32.723 1.00 88.81 90 LYS A O 1
ATOM 731 N N . ASN A 1 91 ? -20.790 -2.612 34.551 1.00 86.81 91 ASN A N 1
ATOM 732 C CA . ASN A 1 91 ? -22.041 -3.198 34.047 1.00 86.81 91 ASN A CA 1
ATOM 733 C C . ASN A 1 91 ? -23.060 -2.135 33.627 1.00 86.81 91 ASN A C 1
ATOM 735 O O . ASN A 1 91 ? -23.646 -2.235 32.555 1.00 86.81 91 ASN A O 1
ATOM 739 N N . SER A 1 92 ? -23.232 -1.092 34.443 1.00 87.44 92 SER A N 1
ATOM 740 C CA . SER A 1 92 ? -24.142 0.016 34.138 1.00 87.44 92 SER A CA 1
ATOM 741 C C . SER A 1 92 ? -23.773 0.756 32.851 1.00 87.44 92 SER A C 1
ATOM 743 O O . SER A 1 92 ? -24.663 1.206 32.138 1.00 87.44 92 SER A O 1
ATOM 745 N N . GLU A 1 93 ? -22.480 0.841 32.534 1.00 89.31 93 GLU A N 1
ATOM 746 C CA . GLU A 1 93 ? -21.974 1.463 31.312 1.00 89.31 93 GLU A CA 1
ATOM 747 C C . GLU A 1 93 ? -22.243 0.583 30.086 1.00 89.31 93 GLU A C 1
ATOM 749 O O . GLU A 1 93 ? -22.699 1.081 29.060 1.00 89.31 93 GLU A O 1
ATOM 754 N N . LEU A 1 94 ? -22.022 -0.731 30.204 1.00 90.62 94 LEU A N 1
ATOM 755 C CA . LEU A 1 94 ? -22.295 -1.678 29.123 1.00 90.62 94 LEU A CA 1
ATOM 756 C C . LEU A 1 94 ? -23.786 -1.717 28.764 1.00 90.62 94 LEU A C 1
ATOM 758 O O . LEU A 1 94 ? -24.137 -1.739 27.591 1.00 90.62 94 LEU A O 1
ATOM 762 N N . ILE A 1 95 ? -24.680 -1.665 29.751 1.00 89.12 95 ILE A N 1
ATOM 763 C CA . ILE A 1 95 ? -26.128 -1.699 29.493 1.00 89.12 95 ILE A CA 1
ATOM 764 C C . ILE A 1 95 ? -26.587 -0.469 28.692 1.00 89.12 95 ILE A C 1
ATOM 766 O O . ILE A 1 95 ? -27.516 -0.567 27.891 1.00 89.12 95 ILE A O 1
ATOM 770 N N . SER A 1 96 ? -25.954 0.692 28.892 1.00 89.62 96 SER A N 1
ATOM 771 C CA . SER A 1 96 ? -26.377 1.944 28.259 1.00 89.62 96 SER A CA 1
ATOM 772 C C . SER A 1 96 ? -25.634 2.289 26.972 1.00 89.62 96 SER A C 1
ATOM 774 O O . SER A 1 96 ? -26.028 3.253 26.317 1.00 89.62 96 SER A O 1
ATOM 776 N N . ASN A 1 97 ? -24.570 1.563 26.609 1.00 92.31 97 ASN A N 1
ATOM 777 C CA . ASN A 1 97 ? -23.653 1.975 25.546 1.00 92.31 97 ASN A CA 1
ATOM 778 C C . ASN A 1 97 ? -23.411 0.895 24.482 1.00 92.31 97 ASN A C 1
ATOM 780 O O . ASN A 1 97 ? -23.533 -0.308 24.706 1.00 92.31 97 ASN A O 1
ATOM 784 N N . SER A 1 98 ? -23.005 1.358 23.304 1.00 93.75 98 SER A N 1
ATOM 785 C CA . SER A 1 98 ? -22.367 0.550 22.263 1.00 93.75 98 SER A CA 1
ATOM 786 C C . SER A 1 98 ? -20.933 1.020 22.048 1.00 93.75 98 SER A C 1
ATOM 788 O O . SER A 1 98 ? -20.609 2.186 22.286 1.00 93.75 98 SER A O 1
ATOM 790 N N . TYR A 1 99 ? -20.077 0.113 21.591 1.00 94.44 99 TYR A N 1
ATOM 791 C CA . TYR A 1 99 ? -18.642 0.319 21.451 1.00 94.44 99 TYR A CA 1
ATOM 792 C C . TYR A 1 99 ? -18.168 -0.016 20.044 1.00 94.44 99 TYR A C 1
ATOM 794 O O . TYR A 1 99 ? -18.665 -0.948 19.415 1.00 94.44 99 TYR A O 1
ATOM 802 N N . ARG A 1 100 ? -17.182 0.751 19.589 1.00 93.94 100 ARG A N 1
ATOM 803 C CA . ARG A 1 100 ? -16.409 0.527 18.374 1.00 93.94 100 ARG A CA 1
ATOM 804 C C . ARG A 1 100 ? -14.947 0.405 18.769 1.00 93.94 100 ARG A C 1
ATOM 806 O O . ARG A 1 100 ? -14.393 1.304 19.400 1.00 93.94 100 ARG A O 1
ATOM 813 N N . PHE A 1 101 ? -14.328 -0.704 18.407 1.00 94.38 101 PHE A N 1
ATOM 814 C CA . PHE A 1 101 ? -12.924 -0.990 18.662 1.00 94.38 101 PHE A CA 1
ATOM 815 C C . PHE A 1 101 ? -12.167 -0.872 17.347 1.00 94.38 101 PHE A C 1
ATOM 817 O O . PHE A 1 101 ? -12.428 -1.639 16.424 1.00 94.38 101 PHE A O 1
ATOM 824 N N . LEU A 1 102 ? -11.236 0.075 17.264 1.00 94.12 102 LEU A N 1
ATOM 825 C CA . LEU A 1 102 ? -10.307 0.186 16.146 1.00 94.12 102 LEU A CA 1
ATOM 826 C C . LEU A 1 102 ? -8.938 -0.319 16.581 1.00 94.12 102 LEU A C 1
ATOM 828 O O . LEU A 1 102 ? -8.359 0.171 17.545 1.00 94.12 102 LEU A O 1
ATOM 832 N N . PHE A 1 103 ? -8.415 -1.278 15.838 1.00 93.38 103 PHE A N 1
ATOM 833 C CA . PHE A 1 103 ? -7.091 -1.842 16.012 1.00 93.38 103 PHE A CA 1
ATOM 834 C C . PHE A 1 103 ? -6.212 -1.345 14.880 1.00 93.38 103 PHE A C 1
ATOM 836 O O . PHE A 1 103 ? -6.612 -1.430 13.723 1.00 93.38 103 PHE A O 1
ATOM 843 N N . VAL A 1 104 ? -5.023 -0.851 15.208 1.00 94.25 104 VAL A N 1
ATOM 844 C CA . VAL A 1 104 ? -4.008 -0.461 14.228 1.00 94.25 104 VAL A CA 1
ATOM 845 C C . VAL A 1 104 ? -2.687 -1.093 14.609 1.00 94.25 104 VAL A C 1
ATOM 847 O O . VAL A 1 104 ? -2.195 -0.871 15.715 1.00 94.25 104 VAL A O 1
ATOM 850 N N . ALA A 1 105 ? -2.125 -1.868 13.686 1.00 93.56 105 ALA A N 1
ATOM 851 C CA . ALA A 1 105 ? -0.842 -2.526 13.849 1.00 93.56 105 ALA A CA 1
ATOM 852 C C . ALA A 1 105 ? 0.171 -2.029 12.815 1.00 93.56 105 ALA A C 1
ATOM 854 O O . ALA A 1 105 ? -0.172 -1.814 11.656 1.00 93.56 105 ALA A O 1
ATOM 855 N N . THR A 1 106 ? 1.412 -1.839 13.250 1.00 95.25 106 THR A N 1
ATOM 856 C CA . THR A 1 106 ? 2.528 -1.296 12.456 1.00 95.25 106 THR A CA 1
ATOM 857 C C . THR A 1 106 ? 3.847 -1.877 12.987 1.00 95.25 106 THR A C 1
ATOM 859 O O . THR A 1 106 ? 3.836 -2.425 14.099 1.00 95.25 106 THR A O 1
ATOM 862 N N . PRO A 1 107 ? 4.983 -1.808 12.267 1.00 94.31 107 PRO A N 1
ATOM 863 C CA . PRO A 1 107 ? 6.225 -2.405 12.747 1.00 94.31 107 PRO A CA 1
ATOM 864 C C . PRO A 1 107 ? 6.689 -1.806 14.084 1.00 94.31 107 PRO A C 1
ATOM 866 O O . PRO A 1 107 ? 6.766 -0.591 14.256 1.00 94.31 107 PRO A O 1
ATOM 869 N N . PHE A 1 108 ? 7.047 -2.663 15.043 1.00 88.56 108 PHE A N 1
ATOM 870 C CA . PHE A 1 108 ? 7.464 -2.249 16.390 1.00 88.56 108 PHE A CA 1
ATOM 871 C C . PHE A 1 108 ? 8.752 -1.412 16.375 1.00 88.56 108 PHE A C 1
ATOM 873 O O . PHE A 1 108 ? 8.865 -0.414 17.083 1.00 88.56 108 PHE A O 1
ATOM 880 N N . ASN A 1 109 ? 9.722 -1.803 15.544 1.00 86.25 109 ASN A N 1
ATOM 881 C CA . ASN A 1 109 ? 11.032 -1.145 15.479 1.00 86.25 109 ASN A CA 1
ATOM 882 C C . ASN A 1 109 ? 11.026 0.151 14.653 1.00 86.25 109 ASN A C 1
ATOM 884 O O . ASN A 1 109 ? 11.989 0.915 14.705 1.00 86.25 109 ASN A O 1
ATOM 888 N N . ALA A 1 110 ? 9.970 0.385 13.876 1.00 88.75 110 ALA A N 1
ATOM 889 C CA . ALA A 1 110 ? 9.821 1.545 13.015 1.00 88.75 110 ALA A CA 1
ATOM 890 C C . ALA A 1 110 ? 8.329 1.814 12.847 1.00 88.75 110 ALA A C 1
ATOM 892 O O . ALA A 1 110 ? 7.694 1.275 11.947 1.00 88.75 110 ALA A O 1
ATOM 893 N N . GLN A 1 111 ? 7.762 2.624 13.740 1.00 90.25 111 GLN A N 1
ATOM 894 C CA . GLN A 1 111 ? 6.366 3.007 13.607 1.00 90.25 111 GLN A CA 1
ATOM 895 C C . GLN A 1 111 ? 6.194 3.767 12.287 1.00 90.25 111 GLN A C 1
ATOM 897 O O . GLN A 1 111 ? 6.826 4.803 12.078 1.00 90.25 111 GLN A O 1
ATOM 902 N N . GLU A 1 112 ? 5.355 3.245 11.399 1.00 95.69 112 GLU A N 1
ATOM 903 C CA . GLU A 1 112 ? 5.180 3.779 10.044 1.00 95.69 112 GLU A CA 1
ATOM 904 C C . GLU A 1 112 ? 3.874 4.558 9.893 1.00 95.69 112 GLU A C 1
ATOM 906 O O . GLU A 1 112 ? 3.800 5.477 9.075 1.00 95.69 112 GLU A O 1
ATOM 911 N N . ILE A 1 113 ? 2.871 4.228 10.711 1.00 95.69 113 ILE A N 1
ATOM 912 C CA . ILE A 1 113 ? 1.542 4.844 10.707 1.00 95.69 113 ILE A CA 1
ATOM 913 C C . ILE A 1 113 ? 1.089 5.251 12.114 1.00 95.69 113 ILE A C 1
ATOM 915 O O . ILE A 1 113 ? 1.509 4.685 13.129 1.00 95.69 113 ILE A O 1
ATOM 919 N N . GLY A 1 114 ? 0.180 6.221 12.180 1.00 93.38 114 GLY A N 1
ATOM 920 C CA . GLY A 1 114 ? -0.458 6.642 13.422 1.00 93.38 114 GLY A CA 1
ATOM 921 C C . GLY A 1 114 ? -1.850 7.224 13.211 1.00 93.38 114 GLY A C 1
ATOM 922 O O . GLY A 1 114 ? -2.186 7.683 12.119 1.00 93.38 114 GLY A O 1
ATOM 923 N N . LEU A 1 115 ? -2.655 7.205 14.276 1.00 94.19 115 LEU A N 1
ATOM 924 C CA . LEU A 1 115 ? -3.943 7.891 14.309 1.00 94.19 115 LEU A CA 1
ATOM 925 C C . LEU A 1 115 ? -3.808 9.318 14.820 1.00 94.19 115 LEU A C 1
ATOM 927 O O . LEU A 1 115 ? -3.172 9.575 15.844 1.00 94.19 115 LEU A O 1
ATOM 931 N N . LEU A 1 116 ? -4.491 10.220 14.134 1.00 93.94 116 LEU A N 1
ATOM 932 C CA . LEU A 1 116 ? -4.580 11.635 14.451 1.00 93.94 116 LEU A CA 1
ATOM 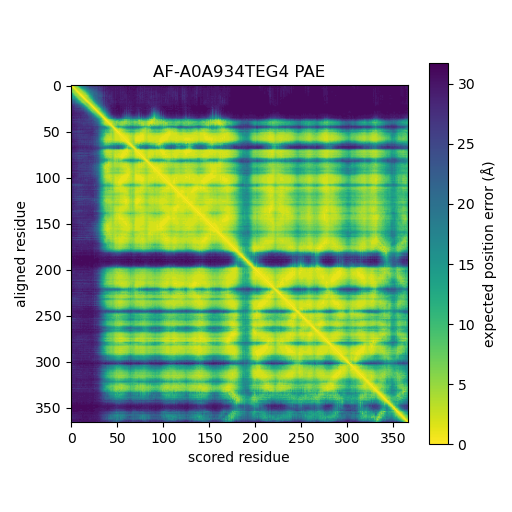933 C C . LEU A 1 116 ? -6.027 12.093 14.295 1.00 93.94 116 LEU A C 1
ATOM 935 O O . LEU A 1 116 ? -6.866 11.388 13.734 1.00 93.94 116 LEU A O 1
ATOM 939 N N . LYS A 1 117 ? -6.316 13.300 14.761 1.00 92.25 117 LYS A N 1
ATOM 940 C CA . LYS A 1 117 ? -7.525 14.005 14.347 1.00 92.25 117 LYS A CA 1
ATOM 941 C C . LYS A 1 117 ? -7.405 14.444 12.889 1.00 92.25 117 LYS A C 1
ATOM 943 O O . LYS A 1 117 ? -6.300 14.662 12.397 1.00 92.25 117 LYS A O 1
ATOM 948 N N . SER A 1 118 ? -8.531 14.674 12.221 1.00 88.75 118 SER A N 1
ATOM 949 C CA . SER A 1 118 ? -8.575 15.164 10.837 1.00 88.75 118 SER A CA 1
ATOM 950 C C . SER A 1 118 ? -7.885 16.523 10.642 1.00 88.75 118 SER A C 1
ATOM 952 O O . SER A 1 118 ? -7.554 16.877 9.518 1.00 88.75 118 SER A O 1
ATOM 954 N N . ASP A 1 119 ? -7.648 17.293 11.706 1.00 88.94 119 ASP A N 1
ATOM 955 C CA . ASP A 1 119 ? -6.886 18.549 11.668 1.00 88.94 119 ASP A CA 1
ATOM 956 C C . ASP A 1 119 ? -5.361 18.358 11.833 1.00 88.94 119 ASP A C 1
ATOM 958 O O . ASP A 1 119 ? -4.620 19.340 11.858 1.00 88.94 119 ASP A O 1
ATOM 962 N N . GLY A 1 120 ? -4.878 17.116 11.957 1.00 89.12 120 GLY A N 1
ATOM 963 C CA . GLY A 1 120 ? -3.461 16.793 12.153 1.00 89.12 120 GLY A CA 1
ATOM 964 C C . GLY A 1 120 ? -2.995 16.763 13.608 1.00 89.12 120 GLY A C 1
ATOM 965 O O . GLY A 1 120 ? -1.855 16.380 13.867 1.00 89.12 120 GLY A O 1
ATOM 966 N N . ALA A 1 121 ? -3.833 17.139 14.576 1.00 93.06 121 ALA A N 1
ATOM 967 C CA . ALA A 1 121 ? -3.437 17.108 15.979 1.00 93.06 121 ALA A CA 1
ATOM 968 C C . ALA A 1 121 ? -3.551 15.701 16.592 1.00 93.06 121 ALA A C 1
ATOM 970 O O . ALA A 1 121 ? -4.284 14.833 16.115 1.00 93.06 121 ALA A O 1
ATOM 971 N N . ALA A 1 122 ? -2.823 15.487 17.690 1.00 92.62 122 ALA A N 1
ATOM 972 C CA . ALA A 1 122 ? -2.865 14.237 18.438 1.00 92.62 122 ALA A CA 1
ATOM 973 C C . ALA A 1 122 ? -4.275 13.953 18.979 1.00 92.62 122 ALA A C 1
ATOM 975 O O . ALA A 1 122 ? -4.966 14.863 19.444 1.00 92.62 122 ALA A O 1
ATOM 976 N N . LEU A 1 123 ? -4.658 12.678 18.953 1.00 93.12 123 LEU A N 1
ATOM 977 C CA . LEU A 1 123 ? -5.946 12.203 19.446 1.00 93.12 123 LEU A CA 1
ATOM 978 C C . LEU A 1 123 ? -6.012 12.268 20.984 1.00 93.12 123 LEU A C 1
ATOM 980 O O . LEU A 1 123 ? -5.028 11.973 21.664 1.00 93.12 123 LEU A O 1
ATOM 984 N N . GLN A 1 124 ? -7.163 12.645 21.529 1.00 94.62 124 GLN A N 1
ATOM 985 C CA . GLN A 1 124 ? -7.452 12.790 22.954 1.00 94.62 124 GLN A CA 1
ATOM 986 C C . GLN A 1 124 ? -8.762 12.080 23.322 1.00 94.62 124 GLN A C 1
ATOM 988 O O . GLN A 1 124 ? -9.654 11.885 22.494 1.00 94.62 124 GLN A O 1
ATOM 993 N N . ILE A 1 125 ? -8.899 11.695 24.594 1.00 95.50 125 ILE A N 1
ATOM 994 C CA . ILE A 1 125 ? -10.157 11.133 25.105 1.00 95.50 125 ILE A CA 1
ATOM 995 C C . ILE A 1 125 ? -11.287 12.148 24.900 1.00 95.50 125 ILE A C 1
ATOM 997 O O . ILE A 1 125 ? -11.150 13.319 25.248 1.00 95.50 125 ILE A O 1
ATOM 1001 N N . GLY A 1 126 ? -12.411 11.683 24.357 1.00 93.75 126 GLY A N 1
ATOM 1002 C CA . GLY A 1 126 ? -13.535 12.522 23.952 1.00 93.75 126 GLY A CA 1
ATOM 1003 C C . GLY A 1 126 ? -13.509 12.959 22.487 1.00 93.75 126 GLY A C 1
ATOM 1004 O O . GLY A 1 126 ? -14.454 13.612 22.060 1.00 93.75 126 GLY A O 1
ATOM 1005 N N . ASP A 1 127 ? -12.501 12.596 21.694 1.00 93.25 127 ASP A N 1
ATOM 1006 C CA . ASP A 1 127 ? -12.529 12.880 20.257 1.00 93.25 127 ASP A CA 1
ATOM 1007 C C . ASP A 1 127 ? -13.544 12.001 19.513 1.00 93.25 127 ASP A C 1
ATOM 1009 O O . ASP A 1 127 ? -13.745 10.827 19.835 1.00 93.25 127 ASP A O 1
ATOM 1013 N N . ARG A 1 128 ? -14.195 12.583 18.499 1.00 91.88 128 ARG A N 1
ATOM 1014 C CA . ARG A 1 128 ? -15.210 11.916 17.670 1.00 91.88 128 ARG A CA 1
ATOM 1015 C C . ARG A 1 128 ? -14.564 10.974 16.660 1.00 91.88 128 ARG A C 1
ATOM 1017 O O . ARG A 1 128 ? -13.643 11.382 15.962 1.00 91.88 128 ARG A O 1
ATOM 1024 N N . TRP A 1 129 ? -15.139 9.783 16.495 1.00 90.44 129 TRP A N 1
ATOM 1025 C CA . TRP A 1 129 ? -14.794 8.817 15.445 1.00 90.44 129 TRP A CA 1
ATOM 1026 C C . TRP A 1 129 ? -14.746 9.463 14.056 1.00 90.44 129 TRP A C 1
ATOM 1028 O O . TRP A 1 129 ? -13.750 9.338 13.356 1.00 90.44 129 TRP A O 1
ATOM 1038 N N . GLY A 1 130 ? -15.778 1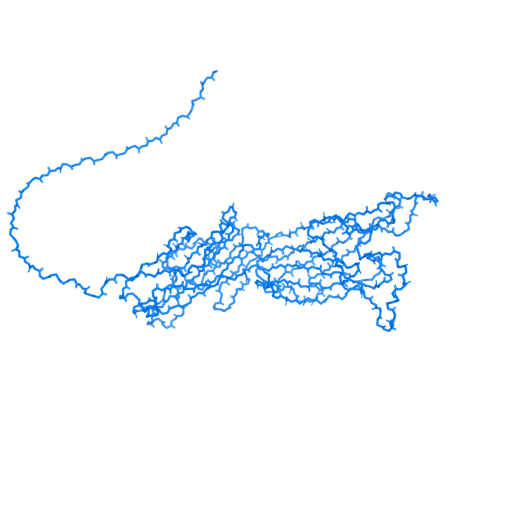0.231 13.692 1.00 87.62 130 GLY A N 1
ATOM 1039 C CA . GLY A 1 130 ? -15.853 10.900 12.386 1.00 87.62 130 GLY A CA 1
ATOM 1040 C C . GLY A 1 130 ? -14.806 11.999 12.155 1.00 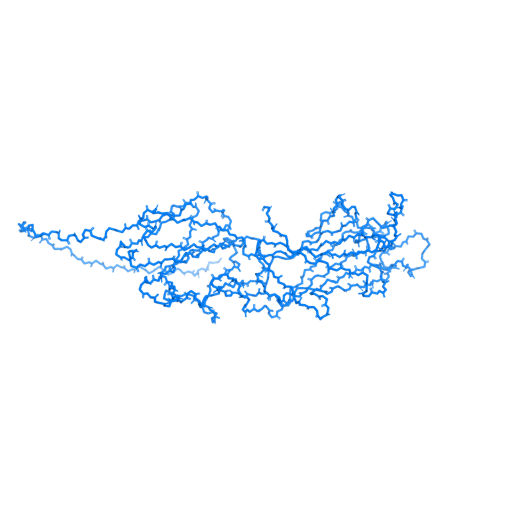87.62 130 GLY A C 1
ATOM 1041 O O . GLY A 1 130 ? -14.758 12.561 11.068 1.00 87.62 130 GLY A O 1
ATOM 1042 N N . ASN A 1 131 ? -13.977 12.308 13.157 1.00 89.00 131 ASN A N 1
ATOM 1043 C CA . ASN A 1 131 ? -12.923 13.316 13.088 1.00 89.00 131 ASN A CA 1
ATOM 1044 C C . ASN A 1 131 ? -11.525 12.700 13.236 1.00 89.00 131 ASN A C 1
ATOM 1046 O O . ASN A 1 131 ? -10.602 13.406 13.647 1.00 89.00 131 ASN A O 1
ATOM 1050 N N . ILE A 1 132 ? -11.358 11.403 12.963 1.00 91.56 132 ILE A N 1
ATOM 1051 C CA . ILE A 1 132 ? -10.051 10.742 13.010 1.00 91.56 132 ILE A CA 1
ATOM 1052 C C . ILE A 1 132 ? -9.540 10.417 11.607 1.00 91.56 132 ILE A C 1
ATOM 1054 O O . ILE A 1 132 ? -10.297 10.134 10.676 1.00 91.56 132 ILE A O 1
ATOM 1058 N N . MET A 1 133 ? -8.222 10.411 11.476 1.00 93.19 133 MET A N 1
ATOM 1059 C CA . MET A 1 133 ? -7.512 9.996 10.279 1.00 93.19 133 MET A CA 1
ATOM 1060 C C . MET A 1 133 ? -6.332 9.107 10.646 1.00 93.19 133 MET A C 1
ATOM 1062 O O . MET A 1 133 ? -5.762 9.210 11.734 1.00 93.19 133 MET A O 1
ATOM 1066 N N . ILE A 1 134 ? -5.952 8.247 9.712 1.00 93.75 134 ILE A N 1
ATOM 1067 C CA . ILE A 1 134 ? -4.700 7.510 9.752 1.00 93.75 134 ILE A CA 1
ATOM 1068 C C . ILE A 1 134 ? -3.687 8.192 8.841 1.00 93.75 134 ILE A C 1
ATOM 1070 O O . ILE A 1 134 ? -4.010 8.585 7.721 1.00 93.75 134 ILE A O 1
ATOM 1074 N N . GLN A 1 135 ? -2.462 8.352 9.322 1.00 94.81 135 GLN A N 1
ATOM 1075 C CA . GLN A 1 135 ? -1.386 9.014 8.597 1.00 94.81 135 GLN A CA 1
ATOM 1076 C C . GLN A 1 135 ? -0.150 8.120 8.554 1.00 94.81 135 GLN A C 1
ATOM 1078 O O . GLN A 1 135 ? 0.240 7.562 9.577 1.00 94.81 135 GLN A O 1
ATOM 1083 N N . SER A 1 136 ? 0.494 8.049 7.389 1.00 95.12 136 SER A N 1
ATOM 1084 C CA . SER A 1 136 ? 1.854 7.530 7.245 1.00 95.12 136 SER A CA 1
ATOM 1085 C C . SER A 1 136 ? 2.887 8.595 7.610 1.00 95.12 136 SER A C 1
ATOM 1087 O O . SER A 1 136 ? 2.746 9.760 7.223 1.00 95.12 136 SER A O 1
ATOM 1089 N N . PHE A 1 137 ? 3.956 8.204 8.297 1.00 93.81 137 PHE A N 1
ATOM 1090 C CA . PHE A 1 137 ? 5.065 9.100 8.640 1.00 93.81 137 PHE A CA 1
ATOM 1091 C C . PHE A 1 137 ? 6.118 9.216 7.540 1.00 93.81 137 PHE A C 1
ATOM 1093 O O . PHE A 1 137 ? 6.883 10.176 7.540 1.00 93.81 137 PHE A O 1
ATOM 1100 N N . ASN A 1 138 ? 6.134 8.273 6.598 1.00 92.06 138 ASN A N 1
ATOM 1101 C CA . ASN A 1 138 ? 6.990 8.299 5.421 1.00 92.06 138 ASN A CA 1
ATOM 1102 C C . ASN A 1 138 ? 6.177 7.992 4.154 1.00 92.06 138 ASN A C 1
ATOM 1104 O O . ASN A 1 138 ? 5.146 7.325 4.247 1.00 92.06 138 ASN A O 1
ATOM 1108 N N . PRO A 1 139 ? 6.635 8.443 2.971 1.00 89.12 139 PRO A N 1
ATOM 1109 C CA . PRO A 1 139 ? 5.956 8.164 1.707 1.00 89.12 139 PRO A CA 1
ATOM 1110 C C . PRO A 1 139 ? 5.913 6.672 1.353 1.00 89.12 139 PRO A C 1
ATOM 1112 O O . PRO A 1 139 ? 4.943 6.210 0.757 1.00 89.12 139 PRO A O 1
ATOM 1115 N N . ILE A 1 140 ? 6.949 5.928 1.746 1.00 89.00 140 ILE A N 1
ATOM 1116 C CA . ILE A 1 140 ? 6.976 4.469 1.673 1.00 89.00 140 ILE A CA 1
ATOM 1117 C C . ILE A 1 140 ? 6.785 3.914 3.070 1.00 89.00 140 ILE A C 1
ATOM 1119 O O . ILE A 1 140 ? 7.410 4.379 4.025 1.00 89.00 140 ILE A O 1
ATOM 1123 N N . ILE A 1 141 ? 5.977 2.874 3.144 1.00 92.75 141 ILE A N 1
ATOM 1124 C CA . ILE A 1 141 ? 5.739 2.083 4.342 1.00 92.75 141 ILE A CA 1
ATOM 1125 C C . ILE A 1 141 ? 5.844 0.607 3.967 1.00 92.75 141 ILE A C 1
ATOM 1127 O O . ILE A 1 141 ? 5.815 0.260 2.789 1.00 92.75 141 ILE A O 1
ATOM 1131 N N . SER A 1 142 ? 6.035 -0.268 4.940 1.00 93.44 142 SER A N 1
ATOM 1132 C CA . SER A 1 142 ? 6.131 -1.708 4.722 1.00 93.44 142 SER A CA 1
ATOM 1133 C C . SER A 1 142 ? 4.755 -2.344 4.482 1.00 93.44 142 SER A C 1
ATOM 1135 O O . SER A 1 142 ? 3.706 -1.743 4.739 1.00 93.44 142 SER A O 1
ATOM 1137 N N . ALA A 1 143 ? 4.754 -3.607 4.042 1.00 92.12 143 ALA A N 1
ATOM 1138 C CA . ALA A 1 143 ? 3.548 -4.439 3.992 1.00 92.12 143 ALA A CA 1
ATOM 1139 C C . ALA A 1 143 ? 2.920 -4.660 5.383 1.00 92.12 143 ALA A C 1
ATOM 1141 O O . ALA A 1 143 ? 1.746 -5.013 5.486 1.00 92.12 143 ALA A O 1
ATOM 1142 N N . ASP A 1 144 ? 3.698 -4.439 6.445 1.00 93.19 144 ASP A N 1
ATOM 1143 C CA . ASP A 1 144 ? 3.390 -4.786 7.828 1.00 93.19 144 ASP A CA 1
ATOM 1144 C C . ASP A 1 144 ? 2.574 -3.701 8.547 1.00 93.19 144 ASP A C 1
ATOM 1146 O O . ASP A 1 144 ? 2.821 -3.342 9.697 1.00 93.19 144 ASP A O 1
ATOM 1150 N N . ASN A 1 145 ? 1.558 -3.185 7.859 1.00 94.56 145 ASN A N 1
ATOM 1151 C CA . ASN A 1 145 ? 0.628 -2.191 8.377 1.00 94.56 145 ASN A CA 1
ATOM 1152 C C . ASN A 1 145 ? -0.797 -2.709 8.228 1.00 94.56 145 ASN A C 1
ATOM 1154 O O . ASN A 1 145 ? -1.265 -2.949 7.113 1.00 94.56 145 ASN A O 1
ATOM 1158 N N . TYR A 1 146 ? -1.493 -2.867 9.349 1.00 93.06 146 TYR A N 1
ATOM 1159 C CA . TYR A 1 146 ? -2.795 -3.519 9.414 1.00 93.06 146 TYR A CA 1
ATOM 1160 C C . TYR A 1 146 ? -3.785 -2.708 10.235 1.00 93.06 146 TYR A C 1
ATOM 1162 O O . TYR A 1 146 ? -3.418 -1.932 11.119 1.00 93.06 146 TYR A O 1
ATOM 1170 N N . GLN A 1 147 ? -5.061 -2.949 9.974 1.00 92.44 147 GLN A N 1
ATOM 1171 C CA . GLN A 1 147 ? -6.152 -2.393 10.752 1.00 92.44 147 GLN A CA 1
ATOM 1172 C C . GLN A 1 147 ? -7.288 -3.396 10.926 1.00 92.44 147 GLN A C 1
ATOM 1174 O O . GLN A 1 147 ? -7.428 -4.333 10.142 1.00 92.44 147 GLN A O 1
ATOM 1179 N N . GLY A 1 148 ? -8.147 -3.163 11.908 1.00 90.94 148 GLY A N 1
ATOM 1180 C CA . GLY A 1 148 ? -9.417 -3.866 12.028 1.00 90.94 148 GLY A CA 1
ATOM 1181 C C . GLY A 1 148 ? -10.403 -3.065 12.863 1.00 90.94 148 GLY A C 1
ATOM 1182 O O . GLY A 1 148 ? -10.009 -2.392 13.814 1.00 90.94 148 GLY A O 1
ATOM 1183 N N . VAL A 1 149 ? -11.680 -3.120 12.495 1.00 92.06 149 VAL A N 1
ATOM 1184 C CA . VAL A 1 149 ? -12.764 -2.429 13.202 1.00 92.06 149 VAL A CA 1
ATOM 1185 C C . VAL A 1 149 ? -13.789 -3.458 13.650 1.00 92.06 149 VAL A C 1
ATOM 1187 O O . VAL A 1 149 ? -14.190 -4.319 12.870 1.00 92.06 149 VAL A O 1
ATOM 1190 N N . VAL A 1 150 ? -14.201 -3.375 14.912 1.00 92.94 150 VAL A N 1
ATOM 1191 C CA . VAL A 1 150 ? -15.205 -4.263 15.502 1.00 92.94 150 VAL A CA 1
ATOM 1192 C C . VAL A 1 150 ? -16.216 -3.430 16.265 1.00 92.94 150 VAL A C 1
ATOM 1194 O O . VAL A 1 150 ? -15.847 -2.712 17.193 1.00 92.94 150 VAL A O 1
ATOM 1197 N N . ASP A 1 151 ? -17.490 -3.581 15.925 1.00 93.00 151 ASP A N 1
ATOM 1198 C CA . ASP A 1 151 ? -18.588 -2.993 16.683 1.00 93.00 151 ASP A CA 1
ATOM 1199 C C . ASP A 1 151 ? -19.210 -4.039 17.611 1.00 93.00 151 ASP A C 1
ATOM 1201 O O . ASP A 1 151 ? -19.407 -5.198 17.234 1.00 93.00 151 ASP A O 1
ATOM 1205 N N . LYS A 1 152 ? -19.497 -3.630 18.847 1.00 93.44 152 LYS A N 1
ATOM 1206 C CA . LYS A 1 152 ? -20.186 -4.439 19.855 1.00 93.44 152 LYS A CA 1
ATOM 1207 C C . LYS A 1 152 ? -21.143 -3.581 20.658 1.00 93.44 152 LYS A C 1
ATOM 1209 O O . LYS A 1 152 ? -20.771 -2.536 21.188 1.00 93.44 152 LYS A O 1
ATOM 1214 N N . THR A 1 153 ? -22.362 -4.056 20.834 1.00 93.62 153 THR A N 1
ATOM 1215 C CA . THR A 1 153 ? -23.243 -3.555 21.890 1.00 93.62 153 THR A CA 1
ATOM 1216 C C . THR A 1 153 ? -22.684 -3.963 23.252 1.00 93.62 153 THR A C 1
ATOM 1218 O O . THR A 1 153 ? -22.015 -4.993 23.377 1.00 93.62 153 THR A O 1
ATOM 1221 N N . GLY A 1 154 ? -22.953 -3.196 24.309 1.00 92.56 154 GLY A N 1
ATOM 1222 C CA . GLY A 1 154 ? -22.462 -3.592 25.625 1.00 92.56 154 GLY A CA 1
ATOM 1223 C C . GLY A 1 154 ? -23.090 -4.892 26.148 1.00 92.56 154 GLY A C 1
ATOM 1224 O O . GLY A 1 154 ? -22.411 -5.623 26.862 1.00 92.56 154 GLY A O 1
ATOM 1225 N N . ASN A 1 155 ? -24.302 -5.264 25.710 1.00 91.69 155 ASN A N 1
ATOM 1226 C CA . ASN A 1 155 ? -24.890 -6.581 26.006 1.00 91.69 155 ASN A CA 1
ATOM 1227 C C . ASN A 1 155 ? -24.069 -7.735 25.412 1.00 91.69 155 ASN A C 1
ATOM 1229 O O . ASN A 1 155 ? -23.797 -8.710 26.104 1.00 91.69 155 ASN A O 1
ATOM 1233 N N . GLU A 1 156 ? -23.586 -7.607 24.172 1.00 93.25 156 GLU A N 1
ATOM 1234 C CA . GLU A 1 156 ? -22.700 -8.625 23.590 1.00 93.25 156 GLU A CA 1
ATOM 1235 C C . GLU A 1 156 ? -21.382 -8.758 24.366 1.00 93.25 156 GLU A C 1
ATOM 1237 O O . GLU A 1 156 ? -20.840 -9.858 24.481 1.00 93.25 156 GLU A O 1
ATOM 1242 N N . ILE A 1 157 ? -20.863 -7.652 24.913 1.00 92.25 157 ILE A N 1
ATOM 1243 C CA . ILE A 1 157 ? -19.664 -7.668 25.763 1.00 92.25 157 ILE A CA 1
ATOM 1244 C C . ILE A 1 157 ? -19.965 -8.345 27.108 1.00 92.25 157 ILE A C 1
ATOM 1246 O O . ILE A 1 157 ? -19.148 -9.140 27.575 1.00 92.25 157 ILE A O 1
ATOM 1250 N N . LEU A 1 158 ? -21.121 -8.060 27.720 1.00 90.44 158 LEU A N 1
ATOM 1251 C CA . LEU A 1 158 ? -21.568 -8.684 28.973 1.00 90.44 158 LEU A CA 1
ATOM 1252 C C . LEU A 1 158 ? -21.668 -10.208 28.843 1.00 90.44 158 LEU A C 1
ATOM 1254 O O . LEU A 1 158 ? -21.165 -10.932 29.709 1.00 90.44 158 LEU A O 1
ATOM 1258 N N . ASP A 1 159 ? -22.281 -10.673 27.755 1.00 89.88 159 ASP A N 1
ATOM 1259 C CA . ASP A 1 159 ? -22.537 -12.090 27.509 1.00 89.88 159 ASP A CA 1
ATOM 1260 C C . ASP A 1 159 ? -21.26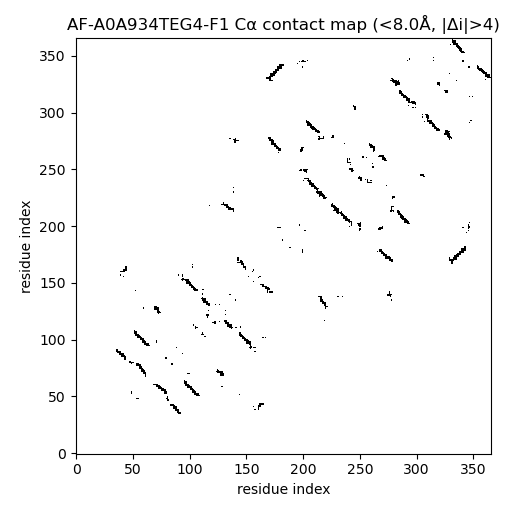4 -12.832 27.086 1.00 89.88 159 ASP A C 1
ATOM 1262 O O . ASP A 1 159 ? -20.930 -13.882 27.639 1.00 89.88 159 ASP A O 1
ATOM 1266 N N . GLY A 1 160 ? -20.540 -12.283 26.106 1.00 87.38 160 GLY A N 1
ATOM 1267 C CA . GLY A 1 160 ? -19.408 -12.957 25.474 1.00 87.38 160 GLY A CA 1
ATOM 1268 C C . GLY A 1 160 ? -18.079 -12.782 26.204 1.00 87.38 160 GLY A C 1
ATOM 1269 O O . GLY A 1 160 ? -17.241 -13.677 26.154 1.00 87.38 160 GLY A O 1
ATOM 1270 N N . LYS A 1 161 ? -17.865 -11.638 26.874 1.00 87.94 161 LYS A N 1
ATOM 1271 C CA . LYS A 1 161 ? -16.612 -11.270 27.571 1.00 87.94 161 LYS A CA 1
ATOM 1272 C C . LYS A 1 161 ? -15.348 -11.379 26.707 1.00 87.94 161 LYS A C 1
ATOM 1274 O O . LYS A 1 161 ? -14.236 -11.489 27.223 1.00 87.94 161 LYS A O 1
ATOM 1279 N N . THR A 1 162 ? -15.492 -11.339 25.386 1.00 84.19 162 THR A N 1
ATOM 1280 C CA . THR A 1 162 ? -14.377 -11.450 24.444 1.00 84.19 162 THR A CA 1
ATOM 1281 C C . THR A 1 162 ? -14.594 -10.530 23.249 1.00 84.19 162 THR A C 1
ATOM 1283 O O . THR A 1 162 ? -15.707 -10.419 22.733 1.00 84.19 162 THR A O 1
ATOM 1286 N N . ILE A 1 163 ? -13.523 -9.868 22.814 1.00 88.00 163 ILE A N 1
ATOM 1287 C CA . ILE A 1 163 ? -13.477 -9.031 21.617 1.00 88.00 163 ILE A CA 1
ATOM 1288 C C . ILE A 1 163 ? -12.590 -9.728 20.587 1.00 88.00 163 ILE A C 1
ATOM 1290 O O . ILE A 1 163 ? -11.399 -9.928 20.816 1.00 88.00 163 ILE A O 1
ATOM 1294 N N . ASN A 1 164 ? -13.170 -10.091 19.446 1.00 85.44 164 ASN A N 1
ATOM 1295 C CA . ASN A 1 164 ? -12.453 -10.751 18.358 1.00 85.44 164 ASN A CA 1
ATOM 1296 C C . ASN A 1 164 ? -12.324 -9.764 17.210 1.00 85.44 164 ASN A C 1
ATOM 1298 O O . ASN A 1 164 ? -13.338 -9.241 16.752 1.00 85.44 164 ASN A O 1
ATOM 1302 N N . CYS A 1 165 ? -11.100 -9.535 16.748 1.00 85.81 165 CYS A N 1
ATOM 1303 C CA . CYS A 1 165 ? -10.813 -8.673 15.614 1.00 85.81 165 CYS A CA 1
ATOM 1304 C C . CYS A 1 165 ? -9.964 -9.433 14.602 1.00 85.81 165 CYS A C 1
ATOM 1306 O O . CYS A 1 165 ? -9.026 -10.133 14.981 1.00 85.81 165 CYS A O 1
ATOM 1308 N N . THR A 1 166 ? -10.277 -9.261 13.324 1.00 86.94 166 THR A N 1
ATOM 1309 C CA . THR A 1 166 ? -9.427 -9.712 12.227 1.00 86.94 166 THR A CA 1
ATOM 1310 C C . THR A 1 166 ? -8.707 -8.499 11.665 1.00 86.94 166 THR A C 1
ATOM 1312 O O . THR A 1 166 ? -9.340 -7.550 11.201 1.00 86.94 166 THR A O 1
ATOM 1315 N N . LEU A 1 167 ? -7.379 -8.526 11.725 1.00 88.00 167 LEU A N 1
ATOM 1316 C CA . LEU A 1 167 ? -6.548 -7.492 11.131 1.00 88.00 167 LEU A CA 1
ATOM 1317 C C . LEU A 1 167 ? -6.425 -7.741 9.627 1.00 88.00 167 LEU A C 1
ATOM 1319 O O . LEU A 1 167 ? -6.098 -8.841 9.196 1.00 88.00 167 LEU A O 1
ATOM 1323 N N . THR A 1 168 ? -6.681 -6.706 8.837 1.00 88.56 168 THR A N 1
ATOM 1324 C CA . THR A 1 168 ? -6.518 -6.697 7.380 1.00 88.56 168 THR A CA 1
ATOM 1325 C C . THR A 1 168 ? -5.427 -5.704 7.017 1.00 88.56 168 THR A C 1
ATOM 1327 O O . THR A 1 168 ? -5.322 -4.646 7.647 1.00 88.56 168 THR A O 1
ATOM 1330 N N . ARG A 1 169 ? -4.600 -6.026 6.016 1.00 91.00 169 ARG A N 1
ATOM 1331 C CA . ARG A 1 169 ? -3.530 -5.126 5.584 1.00 91.00 169 ARG A CA 1
ATOM 1332 C C . ARG A 1 169 ? -4.129 -3.803 5.113 1.00 91.00 169 ARG A C 1
ATOM 1334 O O . ARG A 1 169 ? -5.018 -3.773 4.266 1.00 91.00 169 ARG A O 1
ATOM 1341 N N . LEU A 1 170 ? -3.639 -2.710 5.682 1.00 91.56 170 LEU A N 1
ATOM 1342 C CA . LEU A 1 170 ? -4.084 -1.357 5.376 1.00 91.56 170 LEU A CA 1
ATOM 1343 C C . LEU A 1 170 ? -3.525 -0.877 4.039 1.00 91.56 170 LEU A C 1
ATOM 1345 O O . LEU A 1 170 ? -4.174 -0.109 3.346 1.00 91.56 170 LEU A O 1
ATOM 1349 N N . VAL A 1 171 ? -2.320 -1.304 3.686 1.00 91.50 171 VAL A N 1
ATOM 1350 C CA . VAL A 1 171 ? -1.588 -0.798 2.522 1.00 91.50 171 VAL A CA 1
ATOM 1351 C C . VAL A 1 171 ? -1.867 -1.626 1.273 1.00 91.50 171 VAL A C 1
ATOM 1353 O O . VAL A 1 171 ? -2.227 -2.802 1.365 1.00 91.50 171 VAL A O 1
ATOM 1356 N N . GLY A 1 172 ? -1.680 -1.008 0.108 1.00 89.25 172 GLY A N 1
ATOM 1357 C CA . GLY A 1 172 ? -1.676 -1.690 -1.186 1.00 89.25 172 GLY A CA 1
ATOM 1358 C C . GLY A 1 172 ? -0.294 -1.630 -1.829 1.00 89.25 172 GLY A C 1
ATOM 1359 O O . GLY A 1 172 ? 0.473 -0.705 -1.551 1.00 89.25 172 GLY A O 1
ATOM 1360 N N . GLN A 1 173 ? 0.026 -2.606 -2.682 1.00 89.88 173 GLN A N 1
ATOM 1361 C CA . GLN A 1 173 ? 1.276 -2.618 -3.450 1.00 89.88 173 GLN A CA 1
ATOM 1362 C C . GLN A 1 173 ? 1.026 -2.266 -4.914 1.00 89.88 173 GLN A C 1
ATOM 1364 O O . GLN A 1 173 ? 0.090 -2.764 -5.539 1.00 89.88 173 GLN A O 1
ATOM 1369 N N . VAL A 1 174 ? 1.898 -1.462 -5.510 1.00 84.44 174 VAL A N 1
ATOM 1370 C CA . VAL A 1 174 ? 1.900 -1.303 -6.967 1.00 84.44 174 VAL A CA 1
ATOM 1371 C C . VAL A 1 174 ? 2.830 -2.335 -7.589 1.00 84.44 174 VAL A C 1
ATOM 1373 O O . VAL A 1 174 ? 3.970 -2.461 -7.162 1.00 84.44 174 VAL A O 1
ATOM 1376 N N . ILE A 1 175 ? 2.380 -3.053 -8.615 1.00 84.50 175 ILE A N 1
ATOM 1377 C CA . ILE A 1 175 ? 3.196 -4.026 -9.347 1.00 84.50 175 ILE A CA 1
ATOM 1378 C C . ILE A 1 175 ? 3.098 -3.751 -10.854 1.00 84.50 175 ILE A C 1
ATOM 1380 O O . ILE A 1 175 ? 2.073 -3.270 -11.355 1.00 84.50 175 ILE A O 1
ATOM 1384 N N . PHE A 1 176 ? 4.173 -4.046 -11.586 1.00 83.31 176 PHE A N 1
ATOM 1385 C CA . PHE A 1 176 ? 4.222 -3.937 -13.043 1.00 83.31 176 PHE A CA 1
ATOM 1386 C C . PHE A 1 176 ? 4.636 -5.263 -13.666 1.00 83.31 176 PHE A C 1
ATOM 1388 O O . PHE A 1 176 ? 5.747 -5.734 -13.435 1.00 83.31 176 PHE A O 1
ATOM 1395 N N . ASP A 1 177 ? 3.770 -5.808 -14.515 1.00 80.12 177 ASP A N 1
ATOM 1396 C CA . ASP A 1 177 ? 4.097 -6.945 -15.368 1.00 80.12 177 ASP A CA 1
ATOM 1397 C C . ASP A 1 177 ? 4.289 -6.458 -16.793 1.00 80.12 177 ASP A C 1
ATOM 1399 O O . ASP A 1 177 ? 3.419 -5.818 -17.384 1.00 80.12 177 ASP A O 1
ATOM 1403 N N . ILE A 1 178 ? 5.431 -6.790 -17.376 1.00 79.31 178 ILE A N 1
ATOM 1404 C CA . ILE A 1 178 ? 5.783 -6.402 -18.734 1.00 79.31 178 ILE A CA 1
ATOM 1405 C C . ILE A 1 178 ? 6.045 -7.679 -19.514 1.00 79.31 178 ILE A C 1
ATOM 1407 O O . ILE A 1 178 ? 6.937 -8.452 -19.168 1.00 79.31 178 ILE A O 1
ATOM 1411 N N . TYR A 1 179 ? 5.282 -7.919 -20.576 1.00 74.19 179 TYR A N 1
ATOM 1412 C CA . TYR A 1 179 ? 5.437 -9.126 -21.387 1.00 74.19 179 TYR A CA 1
ATOM 1413 C C . TYR A 1 179 ? 5.232 -8.866 -22.878 1.00 74.19 179 TYR A C 1
ATOM 1415 O O . TYR A 1 179 ? 4.667 -7.853 -23.301 1.00 74.19 179 TYR A O 1
ATOM 1423 N N . LYS A 1 180 ? 5.728 -9.807 -23.685 1.00 69.69 180 LYS A N 1
ATOM 1424 C CA . LYS A 1 180 ? 5.612 -9.767 -25.142 1.00 69.69 180 LYS A CA 1
ATOM 1425 C C . LYS A 1 180 ? 4.256 -10.311 -25.597 1.00 69.69 180 LYS A C 1
ATOM 1427 O O . LYS A 1 180 ? 3.789 -11.319 -25.076 1.00 69.69 180 LYS A O 1
ATOM 1432 N N . VAL A 1 181 ? 3.650 -9.679 -26.596 1.00 64.19 181 VAL A N 1
ATOM 1433 C CA . VAL A 1 181 ? 2.410 -10.105 -27.256 1.00 64.19 181 VAL A CA 1
ATOM 1434 C C . VAL A 1 181 ? 2.606 -10.229 -28.766 1.00 64.19 181 VAL A C 1
ATOM 1436 O O . VAL A 1 181 ? 3.375 -9.479 -29.378 1.00 64.19 181 VAL A O 1
ATOM 1439 N N . ALA A 1 182 ? 1.898 -11.183 -29.371 1.00 58.75 182 ALA A N 1
ATOM 1440 C CA . ALA A 1 182 ? 1.746 -11.275 -30.821 1.00 58.75 182 ALA A CA 1
ATOM 1441 C C . ALA A 1 182 ? 0.875 -10.121 -31.342 1.00 58.75 182 ALA A C 1
ATOM 1443 O O . ALA A 1 182 ? 0.031 -9.600 -30.610 1.00 58.75 182 ALA A O 1
ATOM 1444 N N . 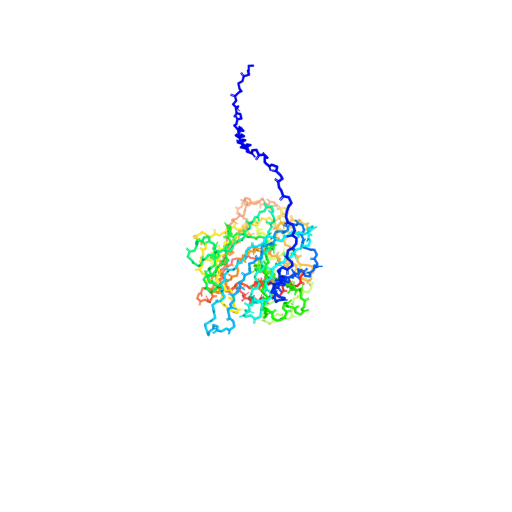LYS A 1 183 ? 1.055 -9.710 -32.601 1.00 55.72 183 LYS A N 1
ATOM 1445 C CA . LYS A 1 183 ? 0.130 -8.762 -33.234 1.00 55.72 183 LYS A CA 1
ATOM 1446 C C . LYS A 1 183 ? -1.214 -9.458 -33.480 1.00 55.72 183 LYS A C 1
ATOM 1448 O O . LYS A 1 183 ? -1.249 -10.646 -33.790 1.00 55.72 183 LYS A O 1
ATOM 1453 N N . GLU A 1 184 ? -2.321 -8.724 -33.400 1.00 48.47 184 GLU A N 1
ATOM 1454 C CA . GLU A 1 184 ? -3.624 -9.237 -33.834 1.00 48.47 184 GLU A CA 1
ATOM 1455 C C . GLU A 1 184 ? -3.542 -9.677 -35.312 1.00 48.47 184 GLU A C 1
ATOM 1457 O O . GLU A 1 184 ? -3.209 -8.877 -36.191 1.00 48.47 184 GLU A O 1
ATOM 1462 N N . GLY A 1 185 ? -3.759 -10.975 -35.563 1.00 51.28 185 GLY A N 1
ATOM 1463 C CA . GLY A 1 185 ? -3.584 -11.624 -36.871 1.00 51.28 185 GLY A CA 1
ATOM 1464 C C . GLY A 1 185 ? -2.317 -12.480 -37.032 1.00 51.28 185 GLY A C 1
ATOM 1465 O O . GLY A 1 185 ? -2.256 -13.267 -37.977 1.00 51.28 185 GLY A O 1
ATOM 1466 N N . ASP A 1 186 ? -1.346 -12.406 -36.115 1.00 52.84 186 ASP A N 1
ATOM 1467 C CA . ASP A 1 186 ? -0.192 -13.315 -36.099 1.00 52.84 186 ASP A CA 1
ATOM 1468 C C . ASP A 1 186 ? -0.583 -14.641 -35.424 1.00 52.84 186 ASP A C 1
ATOM 1470 O O . ASP A 1 186 ? -0.557 -14.784 -34.204 1.00 52.84 186 ASP A O 1
ATOM 1474 N N . LEU A 1 187 ? -0.955 -15.638 -36.234 1.00 44.06 187 LEU A N 1
ATOM 1475 C CA . LEU A 1 187 ? -1.344 -16.987 -35.781 1.00 44.06 187 LEU A CA 1
ATOM 1476 C C . LEU A 1 187 ? -0.164 -17.853 -35.308 1.00 44.06 187 LEU A C 1
ATOM 1478 O O . LEU A 1 187 ? -0.351 -18.990 -34.881 1.00 44.06 187 LEU A O 1
ATOM 1482 N N . THR A 1 188 ? 1.053 -17.325 -35.374 1.00 42.28 188 THR A N 1
ATOM 1483 C CA . THR A 1 188 ? 2.269 -18.003 -34.940 1.00 42.28 188 THR A CA 1
ATOM 1484 C C . THR A 1 188 ? 3.098 -17.041 -34.103 1.00 42.28 188 THR A C 1
ATOM 1486 O O . THR A 1 188 ? 3.929 -16.307 -34.635 1.00 42.28 188 THR A O 1
ATOM 1489 N N . ILE A 1 189 ? 2.976 -17.126 -32.777 1.00 44.97 189 ILE A N 1
ATOM 1490 C CA . ILE A 1 189 ? 4.194 -17.053 -31.967 1.00 44.97 189 ILE A CA 1
ATOM 1491 C C . ILE A 1 189 ? 4.928 -18.335 -32.346 1.00 44.97 189 ILE A C 1
ATOM 1493 O O . ILE A 1 189 ? 4.653 -19.398 -31.795 1.00 44.97 189 ILE A O 1
ATOM 1497 N N . SER A 1 190 ? 5.713 -18.281 -33.424 1.00 38.16 190 SER A N 1
ATOM 1498 C CA . SER A 1 190 ? 6.501 -19.434 -33.830 1.00 38.16 190 SER A CA 1
ATOM 1499 C C . SER A 1 190 ? 7.367 -19.781 -32.625 1.00 38.16 190 SER A C 1
ATOM 1501 O O . SER A 1 190 ? 8.176 -18.967 -32.179 1.00 38.16 190 SER A O 1
ATOM 1503 N N . GLN A 1 191 ? 7.149 -20.982 -32.089 1.00 40.22 191 GLN A N 1
ATOM 1504 C CA . GLN A 1 191 ? 7.960 -21.578 -31.028 1.00 40.22 191 GLN A CA 1
ATOM 1505 C C . GLN A 1 191 ? 9.446 -21.684 -31.436 1.00 40.22 191 GLN A C 1
ATOM 1507 O O . GLN A 1 191 ? 10.278 -21.990 -30.593 1.00 40.22 191 GLN A O 1
ATOM 1512 N N . ASP A 1 192 ? 9.776 -21.346 -32.690 1.00 34.16 192 ASP A N 1
ATOM 1513 C CA . ASP A 1 192 ? 11.100 -21.392 -33.300 1.00 34.16 192 ASP A CA 1
ATOM 1514 C C . ASP A 1 192 ? 11.588 -20.038 -33.856 1.00 34.16 192 ASP A C 1
ATOM 1516 O O . ASP A 1 192 ? 12.524 -20.000 -34.662 1.00 34.16 192 ASP A O 1
ATOM 1520 N N . VAL A 1 193 ? 11.018 -18.889 -33.458 1.00 35.75 193 VAL A N 1
ATOM 1521 C CA . VAL A 1 193 ? 11.762 -17.637 -33.675 1.00 35.75 193 VAL A CA 1
ATOM 1522 C C . VAL A 1 193 ? 12.901 -17.627 -32.663 1.00 35.75 193 VAL A C 1
ATOM 1524 O O . VAL A 1 193 ? 12.684 -17.364 -31.483 1.00 35.75 193 VAL A O 1
ATOM 1527 N N . ASN A 1 194 ? 14.126 -17.868 -33.140 1.00 41.06 194 ASN A N 1
ATOM 1528 C CA . ASN A 1 194 ? 15.360 -17.369 -32.526 1.00 41.06 194 ASN A CA 1
ATOM 1529 C C . ASN A 1 194 ? 15.256 -15.835 -32.453 1.00 41.06 194 ASN A C 1
ATOM 1531 O O . ASN A 1 194 ? 15.847 -15.105 -33.248 1.00 41.06 194 ASN A O 1
ATOM 1535 N N . ALA A 1 195 ? 14.405 -15.330 -31.562 1.00 43.72 195 ALA A N 1
ATOM 1536 C CA . ALA A 1 195 ? 14.246 -13.915 -31.347 1.00 43.72 195 ALA A CA 1
ATOM 1537 C C . ALA A 1 195 ? 15.578 -13.449 -30.749 1.00 43.72 195 ALA A C 1
ATOM 1539 O O . ALA A 1 195 ? 16.013 -14.003 -29.739 1.00 43.72 195 ALA A O 1
ATOM 1540 N N . PRO A 1 196 ? 16.257 -12.448 -31.332 1.00 49.62 196 PRO A N 1
ATOM 1541 C CA . PRO A 1 196 ? 17.541 -11.974 -30.811 1.00 49.62 196 PRO A CA 1
ATOM 1542 C C . PRO A 1 196 ? 17.447 -11.449 -29.366 1.00 49.62 196 PRO A C 1
ATOM 1544 O O . PRO A 1 196 ? 18.478 -11.218 -28.727 1.00 49.62 196 PRO A O 1
ATOM 1547 N N . HIS A 1 197 ? 16.222 -11.289 -28.851 1.00 55.66 197 HIS A N 1
ATOM 1548 C CA . HIS A 1 197 ? 15.902 -10.704 -27.562 1.00 55.66 197 HIS A CA 1
ATOM 1549 C C . HIS A 1 197 ? 15.100 -11.687 -26.705 1.00 55.66 197 HIS A C 1
ATOM 1551 O O . HIS A 1 197 ? 13.933 -11.972 -26.986 1.00 55.66 197 HIS A O 1
ATOM 1557 N N . PHE A 1 198 ? 15.741 -12.183 -25.652 1.00 68.12 198 PHE A N 1
ATOM 1558 C CA . PHE A 1 198 ? 15.216 -13.183 -24.729 1.00 68.12 198 PHE A CA 1
ATOM 1559 C C . PHE A 1 198 ? 14.232 -12.567 -23.739 1.00 68.12 198 PHE A C 1
ATOM 1561 O O . PHE A 1 198 ? 13.319 -13.256 -23.299 1.00 68.12 198 PHE A O 1
ATOM 1568 N N . THR A 1 199 ? 14.369 -11.273 -23.429 1.00 76.31 199 THR A N 1
ATOM 1569 C CA . THR A 1 199 ? 13.521 -10.595 -22.439 1.00 76.31 199 THR A CA 1
ATOM 1570 C C . THR A 1 199 ? 12.968 -9.263 -22.949 1.00 76.31 199 THR A C 1
ATOM 1572 O O . THR A 1 199 ? 13.441 -8.708 -23.943 1.00 76.31 199 THR A O 1
ATOM 1575 N N . VAL A 1 200 ? 11.931 -8.744 -22.286 1.00 78.56 200 VAL A N 1
ATOM 1576 C CA . VAL A 1 200 ? 11.415 -7.378 -22.501 1.00 78.56 200 VAL A CA 1
ATOM 1577 C C . VAL A 1 200 ? 12.366 -6.287 -21.998 1.00 78.56 200 VAL A C 1
ATOM 1579 O O . VAL A 1 200 ? 12.229 -5.138 -22.410 1.00 78.56 200 VAL A O 1
ATOM 1582 N N . LEU A 1 201 ? 13.321 -6.642 -21.129 1.00 86.50 201 LEU A N 1
ATOM 1583 C CA . LEU A 1 201 ? 14.300 -5.729 -20.531 1.00 86.50 201 LEU A CA 1
ATOM 1584 C C . LEU A 1 201 ? 15.697 -5.867 -21.137 1.00 86.50 201 LEU A C 1
ATOM 1586 O O . LEU A 1 201 ? 16.648 -5.287 -20.617 1.00 86.50 201 LEU A O 1
ATOM 1590 N N . ASP A 1 202 ? 15.848 -6.608 -22.235 1.00 84.06 202 ASP A N 1
ATOM 1591 C CA . ASP A 1 202 ? 17.127 -6.644 -22.929 1.00 84.06 202 ASP A CA 1
ATOM 1592 C C . ASP A 1 202 ? 17.551 -5.211 -23.246 1.00 84.06 202 ASP A C 1
ATOM 1594 O O . ASP A 1 202 ? 16.756 -4.385 -23.690 1.00 84.06 202 ASP A O 1
ATOM 1598 N N . ARG A 1 203 ? 18.827 -4.911 -23.010 1.00 85.75 203 ARG A N 1
ATOM 1599 C CA . ARG A 1 203 ? 19.460 -3.614 -23.275 1.00 85.75 203 ARG A CA 1
ATOM 1600 C C . ARG A 1 203 ? 18.985 -2.474 -22.373 1.00 85.75 203 ARG A C 1
ATOM 1602 O O . ARG A 1 203 ? 19.563 -1.391 -22.458 1.00 85.75 203 ARG A O 1
ATOM 1609 N N . VAL A 1 204 ? 18.010 -2.712 -21.492 1.00 89.00 204 VAL A N 1
ATOM 1610 C CA . VAL A 1 204 ? 17.584 -1.784 -20.439 1.00 89.00 204 VAL A CA 1
ATOM 1611 C C . VAL A 1 204 ? 18.556 -1.890 -19.274 1.00 89.00 204 VAL A C 1
ATOM 1613 O O . VAL A 1 204 ? 18.596 -2.901 -18.584 1.00 89.00 204 VAL A O 1
ATOM 1616 N N . PHE A 1 205 ? 19.335 -0.840 -19.038 1.00 91.31 205 PHE A N 1
ATOM 1617 C CA . PHE A 1 205 ? 20.330 -0.822 -17.961 1.00 91.31 205 PHE A CA 1
ATOM 1618 C C . PHE A 1 205 ? 19.850 -0.073 -16.715 1.00 91.31 205 PHE A C 1
ATOM 1620 O O . PHE A 1 205 ? 20.473 -0.170 -15.663 1.00 91.31 205 PHE A O 1
ATOM 1627 N N . LYS A 1 206 ? 18.755 0.689 -16.819 1.00 94.81 206 LYS A N 1
ATOM 1628 C CA . LYS A 1 206 ? 18.167 1.411 -15.688 1.00 94.81 206 LYS A CA 1
ATOM 1629 C C . LYS A 1 206 ? 16.673 1.620 -15.888 1.00 94.81 206 LYS A C 1
ATOM 1631 O O . LYS A 1 206 ? 16.222 1.946 -16.987 1.00 94.81 206 LYS A O 1
ATOM 1636 N N . ILE A 1 207 ? 15.920 1.492 -14.808 1.00 94.38 207 ILE A N 1
ATOM 1637 C CA . ILE A 1 207 ? 14.495 1.791 -14.724 1.00 94.38 207 ILE A CA 1
ATOM 1638 C C . ILE A 1 207 ? 14.303 2.758 -13.559 1.00 94.38 207 ILE A C 1
ATOM 1640 O O . ILE A 1 207 ? 14.748 2.502 -12.445 1.00 94.38 207 ILE A O 1
ATOM 1644 N N . GLU A 1 208 ? 13.650 3.878 -13.824 1.00 96.50 208 GLU A N 1
ATOM 1645 C CA . GLU A 1 208 ? 13.205 4.842 -12.823 1.00 96.50 208 GLU A CA 1
ATOM 1646 C C . GLU A 1 208 ? 11.684 4.767 -12.720 1.00 96.50 208 GLU A C 1
ATOM 1648 O O . GLU A 1 208 ? 10.999 4.858 -13.737 1.00 96.50 208 GLU A O 1
ATOM 1653 N N . ILE A 1 209 ? 11.154 4.604 -11.511 1.00 94.50 209 ILE A N 1
ATOM 1654 C CA . ILE A 1 209 ? 9.717 4.632 -11.238 1.00 94.50 209 ILE A CA 1
ATOM 1655 C C . ILE A 1 209 ? 9.461 5.783 -10.277 1.00 94.50 209 ILE A C 1
ATOM 1657 O O . ILE A 1 209 ? 9.845 5.737 -9.110 1.00 94.50 209 ILE A O 1
ATOM 1661 N N . GLU A 1 210 ? 8.850 6.839 -10.797 1.00 95.50 210 GLU A N 1
ATOM 1662 C CA . GLU A 1 210 ? 8.447 8.006 -10.026 1.00 95.50 210 GLU A CA 1
ATOM 1663 C C . GLU A 1 210 ? 6.973 7.868 -9.637 1.00 95.50 210 GLU A C 1
ATOM 1665 O O . GLU A 1 210 ? 6.121 7.701 -10.508 1.00 95.50 210 GLU A O 1
ATOM 1670 N N . TYR A 1 211 ? 6.681 7.953 -8.343 1.00 93.75 211 TYR A N 1
ATOM 1671 C CA . TYR A 1 211 ? 5.338 7.922 -7.774 1.00 93.75 211 TYR A CA 1
ATOM 1672 C C . TYR A 1 211 ? 4.991 9.316 -7.260 1.00 93.75 211 TYR A C 1
ATOM 1674 O O . TYR A 1 211 ? 5.689 9.840 -6.392 1.00 93.75 211 TYR A O 1
ATOM 1682 N N . SER A 1 212 ? 3.928 9.919 -7.780 1.00 93.00 212 SER A N 1
ATOM 1683 C CA . SER A 1 212 ? 3.466 11.255 -7.400 1.00 93.00 212 SER A CA 1
ATOM 1684 C C . SER A 1 212 ? 2.027 11.231 -6.898 1.00 93.00 212 SER A C 1
ATOM 1686 O O . SER A 1 212 ? 1.284 10.274 -7.131 1.00 93.00 212 SER A O 1
ATOM 1688 N N . ASP A 1 213 ? 1.659 12.280 -6.158 1.00 92.50 213 ASP A N 1
ATOM 1689 C CA . ASP A 1 213 ? 0.352 12.427 -5.508 1.00 92.50 213 ASP A CA 1
ATOM 1690 C C . ASP A 1 213 ? 0.017 11.241 -4.579 1.00 92.50 213 ASP A C 1
ATOM 1692 O O . ASP A 1 213 ? -1.127 10.793 -4.462 1.00 92.50 213 ASP A O 1
ATOM 1696 N N . MET A 1 214 ? 1.045 10.700 -3.916 1.00 92.94 214 MET A N 1
ATOM 1697 C CA . MET A 1 214 ? 0.887 9.582 -2.990 1.00 92.94 214 MET A CA 1
ATOM 1698 C C . MET A 1 214 ? 0.116 10.019 -1.753 1.00 92.94 214 MET A C 1
ATOM 1700 O O . MET A 1 214 ? 0.371 11.089 -1.201 1.00 92.94 214 MET A O 1
ATOM 1704 N N . THR A 1 215 ? -0.788 9.164 -1.279 1.00 93.25 215 THR A N 1
ATOM 1705 C CA . THR A 1 215 ? -1.581 9.478 -0.089 1.00 93.25 215 THR A CA 1
ATOM 1706 C C . THR A 1 215 ? -0.701 9.456 1.157 1.00 93.25 215 THR A C 1
ATOM 1708 O O . THR A 1 215 ? 0.032 8.501 1.400 1.00 93.25 215 THR A O 1
ATOM 1711 N N . LYS A 1 216 ? -0.784 10.529 1.939 1.00 94.19 216 LYS A N 1
ATOM 1712 C CA . LYS A 1 216 ? -0.103 10.705 3.221 1.00 94.19 216 LYS A CA 1
ATOM 1713 C C . LYS A 1 216 ? -1.031 10.408 4.388 1.00 94.19 216 LYS A C 1
ATOM 1715 O O . LYS A 1 216 ? -0.610 9.783 5.360 1.00 94.19 216 LYS A O 1
ATOM 1720 N N . SER A 1 217 ? -2.286 10.834 4.295 1.00 93.38 217 SER A N 1
ATOM 1721 C CA . SER A 1 217 ? -3.306 10.529 5.294 1.00 93.38 217 SER A CA 1
ATOM 1722 C C . SER A 1 217 ? -4.655 10.232 4.664 1.00 93.38 217 SER 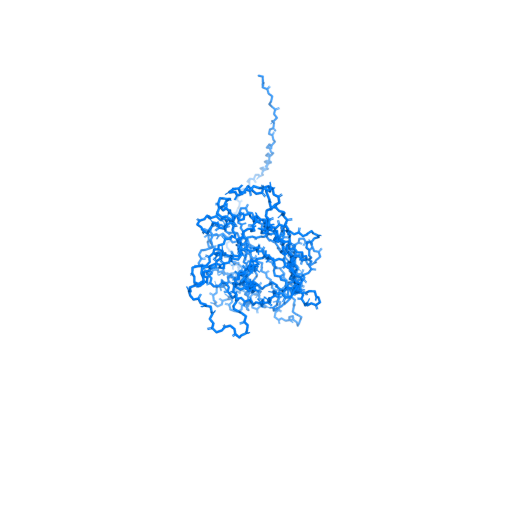A C 1
ATOM 1724 O O . SER A 1 217 ? -4.973 10.683 3.559 1.00 93.38 217 SER A O 1
ATOM 1726 N N . ALA A 1 218 ? -5.446 9.452 5.391 1.00 90.75 218 ALA A N 1
ATOM 1727 C CA . ALA A 1 218 ? -6.785 9.087 4.993 1.00 90.75 218 ALA A CA 1
ATOM 1728 C C . ALA A 1 218 ? -7.728 9.043 6.204 1.00 90.75 218 ALA A C 1
ATOM 1730 O O . ALA A 1 218 ? -7.368 8.558 7.278 1.00 90.75 218 ALA A O 1
ATOM 1731 N N . ALA A 1 219 ? -8.928 9.585 6.036 1.00 88.50 219 ALA A N 1
ATOM 1732 C CA . ALA A 1 219 ? -9.958 9.671 7.058 1.00 88.50 219 ALA A CA 1
ATOM 1733 C C . ALA A 1 219 ? -10.794 8.387 7.113 1.00 88.50 219 ALA A C 1
ATOM 1735 O O . ALA A 1 219 ? -11.049 7.755 6.085 1.00 88.50 219 ALA A O 1
ATOM 1736 N N . TYR A 1 220 ? -11.266 8.034 8.308 1.00 81.94 220 TYR A N 1
ATOM 1737 C CA . TYR A 1 220 ? -12.242 6.960 8.480 1.00 81.94 220 TYR A CA 1
ATOM 1738 C C . TYR A 1 220 ? -13.648 7.520 8.253 1.00 81.94 220 TYR A C 1
ATOM 1740 O O . TYR A 1 220 ? -14.152 8.285 9.072 1.00 81.94 220 TYR A O 1
ATOM 1748 N N . ASN A 1 221 ? -14.299 7.132 7.160 1.00 72.56 221 ASN A N 1
ATOM 1749 C CA . ASN A 1 221 ? -15.683 7.502 6.884 1.00 72.56 221 ASN A CA 1
ATOM 1750 C C . ASN A 1 221 ? -16.541 6.242 6.850 1.00 72.56 221 ASN A C 1
ATOM 1752 O O . ASN A 1 221 ? -16.638 5.660 5.782 1.00 72.56 221 ASN A O 1
ATOM 1756 N N . ASN A 1 222 ? -17.115 5.860 8.002 1.00 63.97 222 ASN A N 1
ATOM 1757 C CA . ASN A 1 222 ? -18.104 4.801 8.312 1.00 63.97 222 ASN A CA 1
ATOM 1758 C C . ASN A 1 222 ? -18.054 3.434 7.578 1.00 63.97 222 ASN A C 1
ATOM 1760 O O . ASN A 1 222 ? -18.296 2.422 8.227 1.00 63.97 222 ASN A O 1
ATOM 1764 N N . GLU A 1 223 ? -17.708 3.374 6.297 1.00 60.44 223 GLU A N 1
ATOM 1765 C CA . GLU A 1 223 ? -17.574 2.191 5.444 1.00 60.44 223 GLU A CA 1
ATOM 1766 C C . GLU A 1 223 ? -16.271 2.185 4.609 1.00 60.44 223 GLU A C 1
ATOM 1768 O O . GLU A 1 223 ? -15.843 1.121 4.169 1.00 60.44 223 GLU A O 1
ATOM 1773 N N . GLU A 1 224 ? -15.594 3.328 4.422 1.00 70.69 224 GLU A N 1
ATOM 1774 C CA . GLU A 1 224 ? -14.393 3.442 3.580 1.00 70.69 224 GLU A CA 1
ATOM 1775 C C . GLU A 1 224 ? -13.313 4.351 4.187 1.00 70.69 224 GLU A C 1
ATOM 1777 O O . GLU A 1 224 ? -13.579 5.282 4.955 1.00 70.69 224 GLU A O 1
ATOM 1782 N N . ILE A 1 225 ? -12.062 4.092 3.800 1.00 77.00 225 ILE A N 1
ATOM 1783 C CA . ILE A 1 225 ? -10.940 4.994 4.056 1.00 77.00 225 ILE A CA 1
ATOM 1784 C C . ILE A 1 225 ? -10.854 5.985 2.902 1.00 77.00 225 ILE A C 1
ATOM 1786 O O . ILE A 1 225 ? -10.587 5.611 1.760 1.00 77.00 225 ILE A O 1
ATOM 1790 N N . VAL A 1 226 ? -11.070 7.260 3.210 1.00 80.88 226 VAL A N 1
ATOM 1791 C CA . VAL A 1 226 ? -11.114 8.327 2.212 1.00 80.88 226 VAL A CA 1
ATOM 1792 C C . VAL A 1 226 ? -9.819 9.113 2.265 1.00 80.88 226 VAL A C 1
ATOM 1794 O O . VAL A 1 226 ? -9.415 9.591 3.321 1.00 80.88 226 VAL A O 1
ATOM 1797 N N . HIS A 1 227 ? -9.174 9.264 1.114 1.00 84.00 227 HIS A N 1
ATOM 1798 C CA . HIS A 1 227 ? -7.999 10.113 0.972 1.00 84.00 227 HIS A CA 1
ATOM 1799 C C . HIS A 1 227 ? -8.229 11.512 1.569 1.00 84.00 227 HIS A C 1
ATOM 1801 O O . HIS A 1 227 ? -9.267 12.126 1.317 1.00 84.00 227 HIS A O 1
ATOM 1807 N N . GLN A 1 228 ? -7.237 12.028 2.297 1.00 86.88 228 GLN A N 1
ATOM 1808 C CA . GLN A 1 228 ? -7.310 13.354 2.903 1.00 86.88 228 GLN A CA 1
ATOM 1809 C C . GLN A 1 228 ? -6.156 14.281 2.502 1.00 86.88 228 GLN A C 1
ATOM 1811 O O . GLN A 1 228 ? -6.410 15.437 2.174 1.00 86.88 228 GLN A O 1
ATOM 1816 N N . ASP A 1 229 ? -4.913 13.797 2.543 1.00 91.44 229 ASP A N 1
ATOM 1817 C CA . ASP A 1 229 ? -3.720 14.596 2.228 1.00 91.44 229 ASP A CA 1
ATOM 1818 C C . ASP A 1 229 ? -2.719 13.793 1.388 1.00 91.44 229 ASP A C 1
ATOM 1820 O O . ASP A 1 229 ? -2.664 12.558 1.487 1.00 91.44 229 ASP A O 1
ATOM 1824 N N . ILE A 1 230 ? -1.917 14.482 0.572 1.00 93.38 230 ILE A N 1
ATOM 1825 C CA . ILE A 1 230 ? -0.839 13.894 -0.239 1.00 93.38 230 ILE A CA 1
ATOM 1826 C C . ILE A 1 230 ? 0.542 14.277 0.297 1.00 93.38 230 ILE A C 1
ATOM 1828 O O . ILE A 1 230 ? 0.716 15.232 1.049 1.00 93.38 230 ILE A O 1
ATOM 1832 N N . TRP A 1 231 ? 1.554 13.520 -0.107 1.00 93.75 231 TRP A N 1
ATOM 1833 C CA . TRP A 1 231 ? 2.943 13.938 0.044 1.00 93.75 231 TRP A CA 1
ATOM 1834 C C . TRP A 1 231 ? 3.298 15.028 -0.973 1.00 93.75 231 TRP A C 1
ATOM 1836 O O . TRP A 1 231 ? 2.990 14.897 -2.155 1.00 93.75 231 TRP A O 1
ATOM 1846 N N . ASP A 1 232 ? 4.008 16.068 -0.524 1.00 90.69 232 ASP A N 1
ATOM 1847 C CA . ASP A 1 232 ? 4.432 17.191 -1.380 1.00 90.69 232 ASP A CA 1
ATOM 1848 C C . ASP A 1 232 ? 5.467 16.793 -2.445 1.00 90.69 232 ASP A C 1
ATOM 1850 O O . ASP A 1 232 ? 5.648 17.486 -3.446 1.00 90.69 232 ASP A O 1
ATOM 1854 N N . GLN A 1 233 ? 6.202 15.705 -2.205 1.00 89.19 233 GLN A N 1
ATOM 1855 C CA . GLN A 1 233 ? 7.288 15.240 -3.061 1.00 89.19 233 GLN A CA 1
ATOM 1856 C C . GLN A 1 233 ? 6.965 13.872 -3.651 1.00 89.19 233 GLN A C 1
ATOM 1858 O O . GLN A 1 233 ? 6.471 12.983 -2.955 1.00 89.19 233 GLN A O 1
ATOM 1863 N N . SER A 1 234 ? 7.318 13.696 -4.925 1.00 92.88 234 SER A N 1
ATOM 1864 C CA . SER A 1 234 ? 7.336 12.380 -5.554 1.00 92.88 234 SER A CA 1
ATOM 1865 C C . SER A 1 234 ? 8.367 11.473 -4.884 1.00 92.88 234 SER A C 1
ATOM 1867 O O . SER A 1 234 ? 9.432 11.926 -4.456 1.00 92.88 234 SER A O 1
ATOM 1869 N N . TYR A 1 235 ? 8.096 10.172 -4.877 1.00 95.06 235 TYR A N 1
ATOM 1870 C CA . TYR A 1 235 ? 9.080 9.159 -4.523 1.00 95.06 235 TYR A CA 1
ATOM 1871 C C . TYR A 1 235 ? 9.697 8.538 -5.782 1.00 95.06 235 TYR A C 1
ATOM 1873 O O . TYR A 1 235 ? 8.976 8.217 -6.724 1.00 95.06 235 TYR A O 1
ATOM 1881 N N . LEU A 1 236 ? 11.021 8.350 -5.802 1.00 96.06 236 LEU A N 1
ATOM 1882 C CA . LEU A 1 236 ? 11.745 7.742 -6.921 1.00 96.06 236 LEU A CA 1
ATOM 1883 C C . LEU A 1 236 ? 12.346 6.396 -6.505 1.00 96.06 236 LEU A C 1
ATOM 1885 O O . LEU A 1 236 ? 13.266 6.345 -5.692 1.00 96.06 236 LEU A O 1
ATOM 1889 N N . GLN A 1 237 ? 11.873 5.322 -7.129 1.00 95.31 237 GLN A N 1
ATOM 1890 C CA . GLN A 1 237 ? 12.483 3.997 -7.071 1.00 95.31 237 GLN A CA 1
ATOM 1891 C C . GLN A 1 237 ? 13.389 3.808 -8.293 1.00 95.31 237 GLN A C 1
ATOM 1893 O O . GLN A 1 237 ? 13.007 4.147 -9.415 1.00 95.31 237 GLN A O 1
ATOM 1898 N N . VAL A 1 238 ? 14.584 3.253 -8.089 1.00 96.62 238 VAL A N 1
ATOM 1899 C CA . VAL A 1 238 ? 15.537 2.953 -9.166 1.00 96.62 238 VAL A CA 1
ATOM 1900 C C . VAL A 1 238 ? 15.843 1.464 -9.164 1.00 96.62 238 VAL A C 1
ATOM 1902 O O . VAL A 1 238 ? 16.140 0.896 -8.119 1.00 96.62 238 VAL A O 1
ATOM 1905 N N . ILE A 1 239 ? 15.776 0.844 -10.339 1.00 95.44 239 ILE A N 1
ATOM 1906 C CA . ILE A 1 239 ? 16.114 -0.562 -10.561 1.00 95.44 239 ILE A CA 1
ATOM 1907 C C . ILE A 1 239 ? 17.161 -0.622 -11.669 1.00 95.44 239 ILE A C 1
ATOM 1909 O O . ILE A 1 239 ? 17.004 0.012 -12.713 1.00 95.44 239 ILE A O 1
ATOM 1913 N N . GLU A 1 240 ? 18.221 -1.396 -11.455 1.00 95.06 240 GLU A N 1
ATOM 1914 C CA . GLU A 1 240 ? 19.333 -1.547 -12.397 1.00 95.06 240 GLU A CA 1
ATOM 1915 C C . GLU A 1 240 ? 19.448 -3.018 -12.821 1.00 95.06 240 GLU A C 1
ATOM 1917 O O . GLU A 1 240 ? 20.114 -3.813 -12.146 1.00 95.06 240 GLU A O 1
ATOM 1922 N N . PRO A 1 241 ? 18.765 -3.418 -13.915 1.00 91.44 241 PRO A N 1
ATOM 1923 C CA . PRO A 1 241 ? 18.891 -4.763 -14.455 1.00 91.44 241 PRO A CA 1
ATOM 1924 C C . PRO A 1 241 ? 20.349 -5.089 -14.785 1.00 91.44 241 PRO A C 1
ATOM 1926 O O . PRO A 1 241 ? 21.079 -4.261 -15.333 1.00 91.44 241 PRO A O 1
ATOM 1929 N N . GLN A 1 242 ? 20.768 -6.318 -14.489 1.00 90.25 242 GLN A N 1
ATOM 1930 C CA . GLN A 1 242 ? 22.096 -6.785 -14.873 1.00 90.25 242 GLN A CA 1
ATOM 1931 C C . GLN A 1 242 ? 22.102 -7.221 -16.334 1.00 90.25 242 GLN A C 1
ATOM 1933 O O . GLN A 1 242 ? 21.197 -7.926 -16.777 1.00 90.25 242 GLN A O 1
ATOM 1938 N N . LEU A 1 243 ? 23.122 -6.796 -17.082 1.00 87.06 243 LEU A N 1
A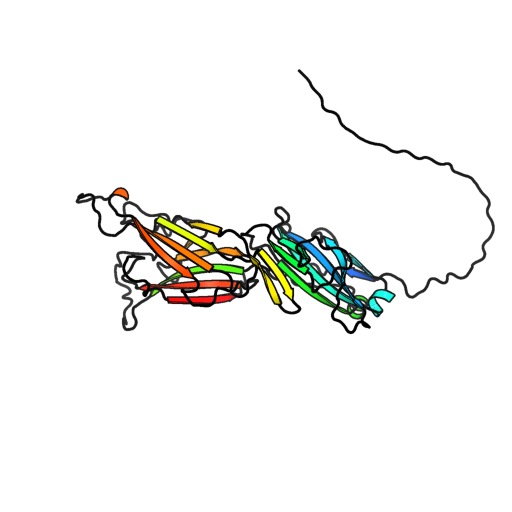TOM 1939 C CA . LEU A 1 243 ? 23.237 -7.051 -18.516 1.00 87.06 243 LEU A CA 1
ATOM 1940 C C . LEU A 1 243 ? 24.545 -7.768 -18.852 1.00 87.06 243 LEU A C 1
ATOM 1942 O O . LEU A 1 243 ? 25.624 -7.387 -18.395 1.00 87.06 243 LEU A O 1
ATOM 1946 N N . TYR A 1 244 ? 24.475 -8.735 -19.762 1.00 82.25 244 TYR A N 1
ATOM 1947 C CA . TYR A 1 244 ? 25.663 -9.340 -20.356 1.00 82.25 244 TYR A CA 1
ATOM 1948 C C . TYR A 1 244 ? 26.262 -8.419 -21.425 1.00 82.25 244 TYR A C 1
ATOM 1950 O O . TYR A 1 244 ? 25.845 -8.438 -22.587 1.00 82.25 244 TYR A O 1
ATOM 1958 N N . ALA A 1 245 ? 27.282 -7.639 -21.053 1.00 67.44 245 ALA A N 1
ATOM 1959 C CA . ALA A 1 245 ? 27.956 -6.696 -21.956 1.00 67.44 245 ALA A CA 1
ATOM 1960 C C . ALA A 1 245 ? 28.479 -7.353 -23.252 1.00 67.44 245 ALA A C 1
ATOM 1962 O O . ALA A 1 245 ? 28.389 -6.762 -24.321 1.00 67.44 245 ALA A O 1
ATOM 1963 N N . ASN A 1 246 ? 28.940 -8.606 -23.178 1.00 67.94 246 ASN A N 1
ATOM 1964 C CA . ASN A 1 246 ? 29.520 -9.331 -24.317 1.00 67.94 246 ASN A CA 1
ATOM 1965 C C . ASN A 1 246 ? 28.481 -10.089 -25.169 1.00 67.94 246 ASN A C 1
ATOM 1967 O O . ASN A 1 246 ? 28.849 -10.780 -26.113 1.00 67.94 246 ASN A O 1
ATOM 1971 N N . ASN A 1 247 ? 27.191 -10.016 -24.824 1.00 66.75 247 ASN A N 1
ATOM 1972 C CA . ASN A 1 247 ? 26.118 -10.769 -25.482 1.00 66.75 247 ASN A CA 1
ATOM 1973 C C . ASN A 1 247 ? 24.955 -9.838 -25.850 1.00 66.75 247 ASN A C 1
ATOM 1975 O O . ASN A 1 247 ? 23.815 -10.059 -25.441 1.00 66.75 247 ASN A O 1
ATOM 1979 N N . ASN A 1 248 ? 25.254 -8.762 -26.587 1.00 73.38 248 ASN A N 1
ATOM 1980 C CA . ASN A 1 248 ? 24.275 -7.764 -27.040 1.00 73.38 248 ASN A CA 1
ATOM 1981 C C . ASN A 1 248 ? 23.437 -7.127 -25.915 1.00 73.38 248 ASN A C 1
ATOM 1983 O O . ASN A 1 248 ? 22.303 -6.712 -26.155 1.00 73.38 248 ASN A O 1
ATOM 1987 N N . PHE A 1 249 ? 23.991 -7.009 -24.703 1.00 79.31 249 PHE A N 1
ATOM 1988 C CA . PHE A 1 249 ? 23.311 -6.436 -23.534 1.00 79.31 249 PHE A CA 1
ATOM 1989 C C . PHE A 1 249 ? 22.007 -7.153 -23.168 1.00 79.31 249 PHE A C 1
ATOM 1991 O O . PHE A 1 249 ? 21.041 -6.513 -22.765 1.00 79.31 249 PHE A O 1
ATOM 1998 N N . LYS A 1 250 ? 21.948 -8.478 -23.314 1.00 83.62 250 LYS A N 1
ATOM 1999 C CA . LYS A 1 250 ? 20.812 -9.265 -22.810 1.00 83.62 250 LYS A CA 1
ATOM 2000 C C . LYS A 1 250 ? 20.716 -9.168 -21.293 1.00 83.62 250 LYS A C 1
ATOM 2002 O O . LYS A 1 250 ? 21.754 -9.167 -20.628 1.00 83.62 250 LYS A O 1
ATOM 2007 N N . ALA A 1 251 ? 19.492 -9.116 -20.775 1.00 84.94 251 ALA A N 1
ATOM 2008 C CA . ALA A 1 251 ? 19.268 -9.136 -19.338 1.00 84.94 251 ALA A CA 1
ATOM 2009 C C . ALA A 1 251 ? 19.656 -10.500 -18.751 1.00 84.94 251 ALA A C 1
ATOM 2011 O O . ALA A 1 251 ? 19.317 -11.549 -19.306 1.00 84.94 251 ALA A O 1
ATOM 2012 N N . ASP A 1 252 ? 20.377 -10.482 -17.633 1.00 85.62 252 ASP A N 1
ATOM 2013 C CA . ASP A 1 252 ? 20.707 -11.675 -16.865 1.00 85.62 252 ASP A CA 1
ATOM 2014 C C . ASP A 1 252 ? 19.535 -12.038 -15.949 1.00 85.62 252 ASP A C 1
ATOM 2016 O O . ASP A 1 252 ? 19.376 -11.490 -14.860 1.00 85.62 252 ASP A O 1
ATOM 2020 N N . VAL A 1 253 ? 18.710 -12.981 -16.405 1.00 82.88 253 VAL A N 1
ATOM 2021 C CA . VAL A 1 253 ? 17.546 -13.471 -15.651 1.00 82.88 253 VAL A CA 1
ATOM 2022 C C . VAL A 1 253 ? 17.920 -14.345 -14.452 1.00 82.88 253 VAL A C 1
ATOM 2024 O O . VAL A 1 253 ? 17.067 -14.611 -13.612 1.00 82.88 253 VAL A O 1
ATOM 2027 N N . SER A 1 254 ? 19.171 -14.814 -14.374 1.00 81.25 254 SER A N 1
ATOM 2028 C CA . SER A 1 254 ? 19.662 -15.617 -13.248 1.00 81.25 254 SER A CA 1
ATOM 2029 C C . SER A 1 254 ? 20.134 -14.755 -12.078 1.00 81.25 254 SER A C 1
ATOM 2031 O O . SER A 1 254 ? 20.269 -15.248 -10.956 1.00 81.25 254 SER A O 1
ATOM 2033 N N . TRP A 1 255 ? 20.372 -13.466 -12.327 1.00 81.94 255 TRP A N 1
ATOM 2034 C CA . TRP A 1 255 ? 20.820 -12.539 -11.306 1.00 81.94 255 TRP A CA 1
ATOM 2035 C C . TRP A 1 255 ? 19.648 -11.993 -10.492 1.00 81.94 255 TRP A C 1
ATOM 2037 O O . TRP A 1 255 ? 18.671 -11.473 -11.031 1.00 81.94 255 TRP A O 1
ATOM 2047 N N . LEU A 1 256 ? 19.778 -12.047 -9.167 1.00 82.81 256 LEU A N 1
ATOM 2048 C CA . LEU A 1 256 ? 18.803 -11.463 -8.254 1.00 82.81 256 LEU A CA 1
ATOM 2049 C C . LEU A 1 256 ? 18.981 -9.944 -8.210 1.00 82.81 256 LEU A C 1
ATOM 2051 O O . LEU A 1 256 ? 19.944 -9.429 -7.641 1.00 82.81 256 LEU A O 1
ATOM 2055 N N . VAL A 1 257 ? 18.037 -9.231 -8.815 1.00 88.38 257 VAL A N 1
ATOM 2056 C CA . VAL A 1 257 ? 17.893 -7.781 -8.680 1.00 88.38 257 VAL A CA 1
ATOM 2057 C C . VAL A 1 257 ? 16.712 -7.525 -7.754 1.00 88.38 257 VAL A C 1
ATOM 2059 O O . VAL A 1 257 ? 15.625 -8.065 -7.956 1.00 88.38 257 VAL A O 1
ATOM 2062 N N . GLU A 1 258 ? 16.919 -6.723 -6.711 1.00 89.31 258 GLU A N 1
ATOM 2063 C CA . GLU A 1 258 ? 15.843 -6.390 -5.781 1.00 89.31 258 GLU A CA 1
ATOM 2064 C C . GLU A 1 258 ? 14.656 -5.789 -6.546 1.00 89.31 258 GLU A C 1
ATOM 2066 O O . GLU A 1 258 ? 14.830 -4.934 -7.415 1.00 89.31 258 GLU A O 1
ATOM 2071 N N . ASN A 1 259 ? 13.446 -6.247 -6.221 1.00 89.94 259 ASN A N 1
ATOM 2072 C CA . ASN A 1 259 ? 12.200 -5.797 -6.838 1.00 89.94 259 ASN A CA 1
ATOM 2073 C C . ASN A 1 259 ? 12.037 -6.104 -8.337 1.00 89.94 259 ASN A C 1
ATOM 2075 O O . ASN A 1 259 ? 11.081 -5.620 -8.938 1.00 89.94 259 ASN A O 1
ATOM 2079 N N . LEU A 1 260 ? 12.898 -6.929 -8.937 1.00 92.06 260 LEU A N 1
ATOM 2080 C CA . LEU A 1 260 ? 12.770 -7.375 -10.323 1.00 92.06 260 LEU A CA 1
ATOM 2081 C C . LEU A 1 260 ? 12.909 -8.897 -10.408 1.00 92.06 260 LEU A C 1
ATOM 2083 O O . LEU A 1 260 ? 13.919 -9.469 -10.009 1.00 92.06 260 LEU A O 1
ATOM 2087 N N . THR A 1 261 ? 11.906 -9.551 -10.982 1.00 89.88 261 THR A N 1
ATOM 2088 C CA . THR A 1 261 ? 11.931 -10.983 -11.287 1.00 89.88 261 THR A CA 1
ATOM 2089 C C . THR A 1 261 ? 11.495 -11.240 -12.727 1.00 89.88 261 THR A C 1
ATOM 2091 O O . THR A 1 261 ? 10.932 -10.373 -13.398 1.00 89.88 261 THR A O 1
ATOM 2094 N N . PHE A 1 262 ? 11.769 -12.445 -13.220 1.00 84.00 262 PHE A N 1
ATOM 2095 C CA . PHE A 1 262 ? 11.362 -12.899 -14.547 1.00 84.00 262 PHE A CA 1
ATOM 2096 C C . PHE A 1 262 ? 10.482 -14.143 -14.406 1.00 84.00 262 PHE A C 1
ATOM 2098 O O . PHE A 1 262 ? 10.697 -14.955 -13.508 1.00 84.00 262 PHE A O 1
ATOM 2105 N N . SER A 1 263 ? 9.467 -14.278 -15.261 1.00 74.25 263 SER A N 1
ATOM 2106 C CA . SER A 1 263 ? 8.541 -15.417 -15.205 1.00 74.25 263 SER A CA 1
ATOM 2107 C C . SER A 1 263 ? 9.085 -16.607 -15.989 1.00 74.25 263 SER A C 1
ATOM 2109 O O . SER A 1 263 ? 9.522 -16.451 -17.132 1.00 74.25 263 SER A O 1
ATOM 2111 N N . GLU A 1 264 ? 8.982 -17.801 -15.405 1.00 67.44 264 GLU A N 1
ATOM 2112 C CA . GLU A 1 264 ? 9.194 -19.064 -16.123 1.00 67.44 264 GLU A CA 1
ATOM 2113 C C . GLU A 1 264 ? 7.994 -19.420 -17.018 1.00 67.44 264 GLU A C 1
ATOM 2115 O O . GLU A 1 264 ? 8.174 -19.960 -18.106 1.00 67.44 264 GLU A O 1
ATOM 2120 N N . GLU A 1 265 ? 6.771 -19.066 -16.604 1.00 68.81 265 GLU A N 1
ATOM 2121 C CA . GLU A 1 265 ? 5.533 -19.357 -17.344 1.00 68.81 265 GLU A CA 1
ATOM 2122 C C . GLU A 1 265 ? 5.361 -18.462 -18.580 1.00 68.81 265 GLU A C 1
ATOM 2124 O O . GLU A 1 265 ? 4.858 -18.898 -19.616 1.00 68.81 265 GLU A O 1
ATOM 2129 N N . LYS A 1 266 ? 5.791 -17.198 -18.482 1.00 71.06 266 LYS A N 1
ATOM 2130 C CA . LYS A 1 266 ? 5.810 -16.229 -19.586 1.00 71.06 266 LYS A CA 1
ATOM 2131 C C . LYS A 1 266 ? 7.251 -15.871 -19.921 1.00 71.06 266 LYS A C 1
ATOM 2133 O O . LYS A 1 266 ? 7.749 -14.817 -19.528 1.00 71.06 266 LYS A O 1
ATOM 2138 N N . GLN A 1 267 ? 7.921 -16.753 -20.659 1.00 71.69 267 GLN A N 1
ATOM 2139 C CA . GLN A 1 267 ? 9.335 -16.596 -20.996 1.00 71.69 267 GLN A CA 1
ATOM 2140 C C . GLN A 1 267 ? 9.647 -15.186 -21.529 1.00 71.69 267 GLN A C 1
ATOM 2142 O O . GLN A 1 267 ? 9.032 -14.695 -22.478 1.00 71.69 267 GLN A O 1
ATOM 2147 N N . GLY A 1 268 ? 10.615 -14.528 -20.890 1.00 71.38 268 GLY A N 1
ATOM 2148 C CA . GLY A 1 268 ? 11.060 -13.189 -21.262 1.00 71.38 268 GLY A CA 1
ATOM 2149 C C . GLY A 1 268 ? 10.232 -12.033 -20.698 1.00 71.38 268 GLY A C 1
ATOM 2150 O O . GLY A 1 268 ? 10.546 -10.882 -21.008 1.00 71.38 268 GLY A O 1
ATOM 2151 N N . SER A 1 269 ? 9.206 -12.289 -19.881 1.00 79.12 269 SER A N 1
ATOM 2152 C CA . SER A 1 269 ? 8.488 -11.237 -19.155 1.00 79.12 269 SER A CA 1
ATOM 2153 C C . SER A 1 269 ? 9.254 -10.769 -17.924 1.00 79.12 269 SER A C 1
ATOM 2155 O O . SER A 1 269 ? 9.897 -11.579 -17.257 1.00 79.12 269 SER A O 1
ATOM 2157 N N . ALA A 1 270 ? 9.093 -9.499 -17.572 1.00 85.75 270 ALA A N 1
ATOM 2158 C CA . ALA A 1 270 ? 9.598 -8.925 -16.335 1.00 85.75 270 ALA A CA 1
ATOM 2159 C C . ALA A 1 270 ? 8.446 -8.595 -15.384 1.00 85.75 270 ALA A C 1
ATOM 2161 O O . ALA A 1 270 ? 7.433 -8.039 -15.805 1.00 85.75 270 ALA A O 1
ATOM 2162 N N . HIS A 1 271 ? 8.644 -8.910 -14.112 1.00 87.88 271 HIS A N 1
ATOM 2163 C CA . HIS A 1 271 ? 7.772 -8.561 -13.003 1.00 87.88 271 HIS A CA 1
ATOM 2164 C C . HIS A 1 271 ? 8.533 -7.615 -12.081 1.00 87.88 271 HIS A C 1
ATOM 2166 O O . HIS A 1 271 ? 9.593 -7.957 -11.555 1.00 87.88 271 HIS A O 1
ATOM 2172 N N . ILE A 1 272 ? 8.008 -6.408 -11.913 1.00 90.31 272 ILE A N 1
ATOM 2173 C CA . ILE A 1 272 ? 8.625 -5.360 -11.111 1.00 90.31 272 ILE A CA 1
ATOM 2174 C C . ILE A 1 272 ? 7.734 -5.076 -9.909 1.00 90.31 272 ILE A C 1
ATOM 2176 O O . ILE A 1 272 ? 6.597 -4.619 -10.057 1.00 90.31 272 ILE A O 1
ATOM 2180 N N . LYS A 1 273 ? 8.275 -5.308 -8.713 1.00 90.88 273 LYS A N 1
ATOM 2181 C CA . LYS A 1 273 ? 7.625 -4.943 -7.457 1.00 90.88 273 LYS A CA 1
ATOM 2182 C C . LYS A 1 273 ? 7.815 -3.450 -7.207 1.00 90.88 273 LYS A C 1
ATOM 2184 O O . LYS A 1 273 ? 8.931 -2.954 -7.059 1.00 90.88 273 LYS A O 1
ATOM 2189 N N . GLY A 1 274 ? 6.715 -2.720 -7.179 1.00 89.75 274 GLY A N 1
ATOM 2190 C CA . GLY A 1 274 ? 6.701 -1.339 -6.731 1.00 89.75 274 GLY A CA 1
ATOM 2191 C C . GLY A 1 274 ? 6.583 -1.234 -5.215 1.00 89.75 274 GLY A C 1
ATOM 2192 O O . GLY A 1 274 ? 6.704 -2.213 -4.470 1.00 89.75 274 GLY A O 1
ATOM 2193 N N . ILE A 1 275 ? 6.343 -0.009 -4.765 1.00 91.69 275 ILE A N 1
ATOM 2194 C CA . ILE A 1 275 ? 6.237 0.323 -3.346 1.00 91.69 275 ILE A CA 1
ATOM 2195 C C . ILE A 1 275 ? 4.880 -0.078 -2.757 1.00 91.69 275 ILE A C 1
ATOM 2197 O O . ILE A 1 275 ? 3.876 -0.177 -3.470 1.00 91.69 275 ILE A O 1
ATOM 2201 N N . TYR A 1 276 ? 4.861 -0.245 -1.436 1.00 92.38 276 TYR A N 1
ATOM 2202 C CA . TYR A 1 276 ? 3.633 -0.193 -0.653 1.00 92.38 276 TYR A CA 1
ATOM 2203 C C . TYR A 1 276 ? 3.324 1.256 -0.279 1.00 92.38 276 TYR A C 1
ATOM 2205 O O . TYR A 1 276 ? 4.217 2.016 0.108 1.00 92.38 276 TYR A O 1
ATOM 2213 N N . CYS A 1 277 ? 2.056 1.636 -0.385 1.00 90.06 277 CYS A N 1
ATOM 2214 C CA . CYS A 1 277 ? 1.592 2.974 -0.044 1.00 90.06 277 CYS A CA 1
ATOM 2215 C C . CYS A 1 277 ? 0.204 2.947 0.607 1.00 90.06 277 CYS A C 1
ATOM 2217 O O . CYS A 1 277 ? -0.520 1.946 0.570 1.00 90.06 277 CYS A O 1
ATOM 2219 N N . MET A 1 278 ? -0.144 4.065 1.248 1.00 92.06 278 MET A N 1
ATOM 2220 C CA . MET A 1 278 ? -1.447 4.246 1.882 1.00 92.06 278 MET A CA 1
ATOM 2221 C C . MET A 1 278 ? -2.586 4.151 0.855 1.00 92.06 278 MET A C 1
ATOM 2223 O O . MET A 1 278 ? -2.404 4.562 -0.297 1.00 92.06 278 MET A O 1
ATOM 2227 N N . PRO A 1 279 ? -3.776 3.683 1.276 1.00 88.38 279 PRO A N 1
ATOM 2228 C CA . PRO A 1 279 ? -4.968 3.669 0.440 1.00 88.38 279 PRO A CA 1
ATOM 2229 C C . PRO A 1 279 ? -5.254 5.022 -0.192 1.00 88.38 279 PRO A C 1
ATOM 2231 O O . PRO A 1 279 ? -5.079 6.070 0.428 1.00 88.38 279 PRO A O 1
ATOM 2234 N N . SER A 1 280 ? -5.733 4.988 -1.427 1.00 81.81 280 SER A N 1
ATOM 2235 C CA . SER A 1 280 ? -6.022 6.178 -2.215 1.00 81.81 280 SER A CA 1
ATOM 2236 C C . SER A 1 280 ? -7.266 5.947 -3.054 1.00 81.81 280 SER A C 1
ATOM 2238 O O . SER A 1 280 ? -7.462 4.851 -3.575 1.00 81.81 280 SER A O 1
ATOM 2240 N N . ASN A 1 281 ? -8.081 6.982 -3.239 1.00 82.00 281 ASN A N 1
ATOM 2241 C CA . ASN A 1 281 ? -9.191 6.950 -4.182 1.00 82.00 281 ASN A CA 1
ATOM 2242 C C . ASN A 1 281 ? -8.873 7.871 -5.363 1.00 82.00 281 ASN A C 1
ATOM 2244 O O . ASN A 1 281 ? -9.177 9.059 -5.333 1.00 82.00 281 ASN A O 1
ATOM 2248 N N . GLY A 1 282 ? -8.212 7.314 -6.376 1.00 81.25 282 GLY A N 1
ATOM 2249 C CA . GLY A 1 282 ? -7.986 7.986 -7.645 1.00 81.25 282 GLY A CA 1
ATOM 2250 C C . GLY A 1 282 ? -7.017 9.167 -7.622 1.00 81.25 282 GLY A C 1
ATOM 2251 O O . GLY A 1 282 ? -7.265 10.128 -8.347 1.00 81.25 282 GLY A O 1
ATOM 2252 N N . ASN A 1 283 ? -5.920 9.104 -6.853 1.00 86.75 283 ASN A N 1
ATOM 2253 C CA . ASN A 1 283 ? -4.893 10.163 -6.851 1.00 86.75 283 ASN A CA 1
ATOM 2254 C C . ASN A 1 283 ? -3.529 9.725 -7.385 1.00 86.75 283 ASN A C 1
ATOM 2256 O O . ASN A 1 283 ? -2.849 10.535 -8.012 1.00 86.75 283 ASN A O 1
ATOM 2260 N N . LEU A 1 284 ? -3.135 8.465 -7.185 1.00 88.44 284 LEU A N 1
ATOM 2261 C CA . LEU A 1 284 ? -1.775 8.019 -7.466 1.00 88.44 284 LEU A CA 1
ATOM 2262 C C . LEU A 1 284 ? -1.449 8.132 -8.961 1.00 88.44 284 LEU A C 1
ATOM 2264 O O . LEU A 1 284 ? -2.173 7.624 -9.826 1.00 88.44 284 LEU A O 1
ATOM 2268 N N . LYS A 1 285 ? -0.313 8.763 -9.251 1.00 89.88 285 LYS A N 1
ATOM 2269 C CA . LYS A 1 285 ? 0.273 8.840 -10.588 1.00 89.88 285 LYS A CA 1
ATOM 2270 C C . LYS A 1 285 ? 1.656 8.221 -10.569 1.00 89.88 285 LYS A C 1
ATOM 2272 O O . LYS A 1 285 ? 2.393 8.329 -9.593 1.00 89.88 285 LYS A O 1
ATOM 2277 N N . ILE A 1 286 ? 2.003 7.560 -11.661 1.00 90.19 286 ILE A N 1
ATOM 2278 C CA . ILE A 1 286 ? 3.250 6.821 -11.782 1.00 90.19 286 ILE A CA 1
ATOM 2279 C C . ILE A 1 286 ? 3.872 7.111 -13.131 1.00 90.19 286 ILE A C 1
ATOM 2281 O O . ILE A 1 286 ? 3.202 7.090 -14.163 1.00 90.19 286 ILE A O 1
ATOM 2285 N N . ARG A 1 287 ? 5.176 7.340 -13.135 1.00 90.50 287 ARG A N 1
ATOM 2286 C CA . ARG A 1 287 ? 5.965 7.513 -14.342 1.00 90.50 287 ARG A CA 1
ATOM 2287 C C . ARG A 1 287 ? 7.117 6.522 -14.341 1.00 90.50 287 ARG A C 1
ATOM 2289 O O . ARG A 1 287 ? 8.044 6.647 -13.550 1.00 90.50 287 ARG A O 1
ATOM 2296 N N . LEU A 1 288 ? 7.071 5.562 -15.260 1.00 89.88 288 LEU A N 1
ATOM 2297 C CA . LEU A 1 288 ? 8.153 4.615 -15.501 1.00 89.88 288 LEU A CA 1
ATOM 2298 C C . LEU A 1 288 ? 9.035 5.137 -16.630 1.00 89.88 288 LEU A C 1
ATOM 2300 O O . LEU A 1 288 ? 8.556 5.378 -17.738 1.00 89.88 288 LEU A O 1
ATOM 2304 N N . LYS A 1 289 ? 10.327 5.296 -16.372 1.00 91.38 289 LYS A N 1
ATOM 2305 C CA . LYS A 1 289 ? 11.321 5.715 -17.354 1.00 91.38 289 LYS A CA 1
ATOM 2306 C C . LYS A 1 289 ? 12.392 4.642 -17.492 1.00 91.38 289 LYS A C 1
ATOM 2308 O O . LYS A 1 289 ? 13.163 4.389 -16.573 1.00 91.38 289 LYS A O 1
ATOM 2313 N N . PHE A 1 290 ? 12.448 4.042 -18.669 1.00 89.75 290 PHE A N 1
ATOM 2314 C CA . PHE A 1 290 ? 13.421 3.020 -19.034 1.00 89.75 290 PHE A CA 1
ATOM 2315 C C . PHE A 1 290 ? 14.574 3.682 -19.771 1.00 89.75 290 PHE A C 1
ATOM 2317 O O . PHE A 1 290 ? 14.336 4.429 -20.721 1.00 89.75 290 PHE A O 1
ATOM 2324 N N . TYR A 1 291 ? 15.801 3.395 -19.357 1.00 90.62 291 TYR A N 1
ATOM 2325 C CA . TYR A 1 291 ? 17.025 3.792 -20.040 1.00 90.62 291 TYR A CA 1
ATOM 2326 C C . TYR A 1 291 ? 17.639 2.560 -20.687 1.00 90.62 291 TYR A C 1
ATOM 2328 O O . TYR A 1 291 ? 17.831 1.535 -20.029 1.00 90.62 291 TYR A O 1
ATOM 2336 N N . PHE A 1 292 ? 17.942 2.660 -21.975 1.00 87.75 292 PHE A N 1
ATOM 2337 C CA . PHE A 1 292 ? 18.414 1.526 -22.756 1.00 87.75 292 PHE A CA 1
ATOM 2338 C C . PHE A 1 292 ? 19.487 1.931 -23.761 1.00 87.75 292 PHE A C 1
ATOM 2340 O O . PHE A 1 292 ? 19.581 3.095 -24.156 1.00 87.75 292 PHE A O 1
ATOM 2347 N N . TYR A 1 293 ? 20.308 0.962 -24.157 1.00 84.38 293 TYR A N 1
ATOM 2348 C CA . TYR A 1 293 ? 21.261 1.117 -25.255 1.00 84.38 293 TYR A CA 1
ATOM 2349 C C . TYR A 1 293 ? 20.542 0.956 -26.597 1.00 84.38 293 TYR A C 1
ATOM 2351 O O . TYR A 1 293 ? 19.783 0.008 -26.769 1.00 84.38 293 TYR A O 1
ATOM 2359 N N . ASP A 1 294 ? 20.791 1.845 -27.557 1.00 80.62 294 ASP A N 1
ATOM 2360 C CA . ASP A 1 294 ? 20.262 1.767 -28.925 1.00 80.62 294 ASP A CA 1
ATOM 2361 C C . ASP A 1 294 ? 20.978 0.699 -29.756 1.00 80.62 294 ASP A C 1
ATOM 2363 O O . ASP A 1 294 ? 22.111 0.356 -29.461 1.00 80.62 294 ASP A O 1
ATOM 2367 N N . THR A 1 295 ? 20.324 0.091 -30.747 1.00 76.50 295 THR A N 1
ATOM 2368 C CA . THR A 1 295 ? 20.791 -1.121 -31.460 1.00 76.50 295 THR A CA 1
ATOM 2369 C C . THR A 1 295 ? 21.978 -0.890 -32.378 1.00 76.50 295 THR A C 1
ATOM 2371 O O . THR A 1 295 ? 22.718 -1.834 -32.651 1.00 76.50 295 THR A O 1
ATOM 2374 N N . THR A 1 296 ? 22.202 0.349 -32.810 1.00 78.69 296 THR A N 1
ATOM 2375 C CA . THR A 1 296 ? 23.243 0.671 -33.788 1.00 78.69 296 THR A CA 1
ATOM 2376 C C . THR A 1 296 ? 24.501 1.197 -33.091 1.00 78.69 296 THR A C 1
ATOM 2378 O O . THR A 1 296 ? 24.445 2.263 -32.473 1.00 78.69 296 THR A O 1
ATOM 2381 N N . PRO A 1 297 ? 25.644 0.491 -33.175 1.00 78.12 297 PRO A N 1
ATOM 2382 C CA . PRO A 1 297 ? 26.897 0.984 -32.627 1.00 78.12 297 PRO A CA 1
ATOM 2383 C C . PRO A 1 297 ? 27.484 2.096 -33.510 1.00 78.12 297 PRO A C 1
ATOM 2385 O O . PRO A 1 297 ? 27.525 1.971 -34.731 1.00 78.12 297 PRO A O 1
ATOM 2388 N N . PHE A 1 298 ? 27.997 3.167 -32.904 1.00 82.94 298 PHE A N 1
ATOM 2389 C CA . PHE A 1 298 ? 28.615 4.298 -33.617 1.00 82.94 298 PHE A CA 1
ATOM 2390 C C . PHE A 1 298 ? 30.153 4.283 -33.594 1.00 82.94 298 PHE A C 1
ATOM 2392 O O . PHE A 1 298 ? 30.789 5.159 -34.174 1.00 82.94 298 PHE A O 1
ATOM 2399 N N . CYS A 1 299 ? 30.773 3.312 -32.916 1.00 81.56 299 CYS A N 1
ATOM 2400 C CA . CYS A 1 299 ? 32.219 3.312 -32.668 1.00 81.56 299 CYS A CA 1
ATOM 2401 C C . CYS A 1 299 ? 33.086 2.780 -33.823 1.00 81.56 299 CYS A C 1
ATOM 2403 O O . CYS A 1 299 ? 34.307 2.811 -33.708 1.00 81.56 299 CYS A O 1
ATOM 2405 N N . GLY A 1 300 ? 32.483 2.303 -34.920 1.00 76.25 300 GLY A N 1
ATOM 2406 C CA . GLY A 1 300 ? 33.210 1.884 -36.129 1.00 76.25 300 GLY A CA 1
ATOM 2407 C C . GLY A 1 300 ? 34.126 0.664 -35.956 1.00 76.25 300 GLY A C 1
ATOM 2408 O O . GLY A 1 300 ? 35.074 0.517 -36.718 1.00 76.25 300 GLY A O 1
ATOM 2409 N N . LEU A 1 301 ? 33.880 -0.169 -34.939 1.00 77.12 301 LEU A N 1
ATOM 2410 C CA . LEU A 1 301 ? 34.588 -1.434 -34.713 1.00 77.12 301 LEU A CA 1
ATOM 2411 C C . LEU A 1 301 ? 33.838 -2.585 -35.397 1.00 77.12 301 LEU A C 1
ATOM 2413 O O . LEU A 1 301 ? 32.613 -2.577 -35.401 1.00 77.12 301 LEU A O 1
ATOM 2417 N N . ASP A 1 302 ? 34.550 -3.582 -35.918 1.00 67.31 302 ASP A N 1
ATOM 2418 C CA . ASP A 1 302 ? 33.924 -4.660 -36.703 1.00 67.31 302 ASP A CA 1
ATOM 2419 C C . ASP A 1 302 ? 33.517 -5.898 -35.877 1.00 67.31 302 ASP A C 1
ATOM 2421 O O . ASP A 1 302 ? 32.690 -6.685 -36.332 1.00 67.31 302 ASP A O 1
ATOM 2425 N N . GLU A 1 303 ? 34.070 -6.101 -34.671 1.00 68.88 303 GLU A N 1
ATOM 2426 C CA . GLU A 1 303 ? 33.965 -7.410 -33.988 1.00 68.88 303 GLU A CA 1
ATOM 2427 C C . GLU A 1 303 ? 33.568 -7.366 -32.502 1.00 68.88 303 GLU A C 1
ATOM 2429 O O . GLU A 1 303 ? 33.016 -8.340 -31.991 1.00 68.88 303 GLU A O 1
ATOM 2434 N N . SER A 1 304 ? 33.813 -6.266 -31.782 1.00 72.31 304 SER A N 1
ATOM 2435 C CA . SER A 1 304 ? 33.416 -6.149 -30.372 1.00 72.31 304 SER A CA 1
ATOM 2436 C C . SER A 1 304 ? 33.065 -4.715 -30.004 1.00 72.31 304 SER A C 1
ATOM 2438 O O . SER A 1 304 ? 33.838 -3.785 -30.239 1.00 72.31 304 SER A O 1
ATOM 2440 N N . HIS A 1 305 ? 31.887 -4.548 -29.409 1.00 76.31 305 HIS A N 1
ATOM 2441 C CA . HIS A 1 305 ? 31.359 -3.257 -29.001 1.00 76.31 305 HIS A CA 1
ATOM 2442 C C . HIS A 1 305 ? 31.190 -3.214 -27.484 1.00 76.31 305 HIS A C 1
ATOM 2444 O O . HIS A 1 305 ? 30.438 -3.998 -26.908 1.00 76.31 305 HIS A O 1
ATOM 2450 N N . SER A 1 306 ? 31.854 -2.263 -26.833 1.00 79.94 306 SER A N 1
ATOM 2451 C CA . SER A 1 306 ? 31.574 -1.910 -25.440 1.00 79.94 306 SER A CA 1
ATOM 2452 C C . SER A 1 306 ? 30.277 -1.099 -25.335 1.00 79.94 306 SER A C 1
ATOM 2454 O O . SER A 1 306 ? 29.764 -0.588 -26.328 1.00 79.94 306 SER A O 1
ATOM 2456 N N . SER A 1 307 ? 29.757 -0.898 -24.121 1.00 81.50 307 SER A N 1
ATOM 2457 C CA . SER A 1 307 ? 28.587 -0.030 -23.882 1.00 81.50 307 SER A CA 1
ATOM 2458 C C . SER A 1 307 ? 28.768 1.392 -24.423 1.00 81.50 307 SER A C 1
ATOM 2460 O O . SER A 1 307 ? 27.818 1.985 -24.922 1.00 81.50 307 SER A O 1
ATOM 2462 N N . SER A 1 308 ? 29.996 1.918 -24.412 1.00 84.94 308 SER A N 1
ATOM 2463 C CA . SER A 1 308 ? 30.331 3.231 -24.977 1.00 84.94 308 SER A CA 1
ATOM 2464 C C . SER A 1 308 ? 30.174 3.321 -26.498 1.00 84.94 308 SER A C 1
ATOM 2466 O O . SER A 1 308 ? 30.257 4.418 -27.036 1.00 84.94 308 SER A O 1
ATOM 2468 N N . CYS A 1 309 ? 29.986 2.198 -27.196 1.00 83.94 309 CYS A N 1
ATOM 2469 C CA . CYS A 1 309 ? 29.701 2.176 -28.627 1.00 83.94 309 CYS A CA 1
ATOM 2470 C C . CYS A 1 309 ? 28.236 2.463 -28.957 1.00 83.94 309 CYS A C 1
ATOM 2472 O O . CYS A 1 309 ? 27.936 2.635 -30.134 1.00 83.94 309 CYS A O 1
ATOM 2474 N N . PHE A 1 310 ? 27.333 2.479 -27.975 1.00 84.88 310 PHE A N 1
ATOM 2475 C CA . PHE A 1 310 ? 25.895 2.581 -28.207 1.00 84.88 310 PHE A CA 1
ATOM 2476 C C . PHE A 1 310 ? 25.337 3.864 -27.607 1.00 84.88 310 PHE A C 1
ATOM 2478 O O . PHE A 1 310 ? 25.689 4.258 -26.494 1.00 84.88 310 PHE A O 1
ATOM 2485 N N . GLU A 1 311 ? 24.455 4.528 -28.350 1.00 85.25 311 GLU A N 1
ATOM 2486 C CA . GLU A 1 311 ? 23.726 5.681 -27.831 1.00 85.25 311 GLU A CA 1
ATOM 2487 C C . GLU A 1 311 ? 22.784 5.224 -26.709 1.00 85.25 311 GLU A C 1
ATOM 2489 O O . GLU A 1 311 ? 22.190 4.148 -26.785 1.00 85.25 311 GLU A O 1
ATOM 2494 N N . THR A 1 312 ? 22.632 6.038 -25.664 1.00 88.88 312 THR A N 1
ATOM 2495 C CA . THR A 1 312 ? 21.636 5.776 -24.617 1.00 88.88 312 THR A CA 1
ATOM 2496 C C . THR A 1 312 ? 20.357 6.537 -24.925 1.00 88.88 312 THR A C 1
ATOM 2498 O O . THR A 1 312 ? 20.387 7.728 -25.232 1.00 88.88 312 THR A O 1
ATOM 2501 N N . LYS A 1 313 ? 19.222 5.847 -24.850 1.00 85.50 313 LYS A N 1
ATOM 2502 C CA . LYS A 1 313 ? 17.894 6.400 -25.124 1.00 85.50 313 LYS A CA 1
ATOM 2503 C C . LYS A 1 313 ? 16.951 6.114 -23.971 1.00 85.50 313 LYS A C 1
ATOM 2505 O O . LYS A 1 313 ? 17.258 5.333 -23.071 1.00 85.50 313 LYS A O 1
ATOM 2510 N N . THR A 1 314 ? 15.804 6.791 -23.986 1.00 85.12 314 THR A N 1
ATOM 2511 C CA . THR A 1 314 ? 14.802 6.654 -22.929 1.00 85.12 314 THR A CA 1
ATOM 2512 C C . THR A 1 314 ? 13.402 6.479 -23.477 1.00 85.12 314 THR A C 1
ATOM 2514 O O . THR A 1 314 ? 13.022 7.169 -24.421 1.00 85.12 314 THR A O 1
ATOM 2517 N N . ILE A 1 315 ? 12.615 5.630 -22.823 1.00 81.56 315 ILE A N 1
ATOM 2518 C CA . ILE A 1 315 ? 11.172 5.494 -23.038 1.00 81.56 315 ILE A CA 1
ATOM 2519 C C . ILE A 1 315 ? 10.460 5.804 -21.724 1.00 81.56 315 ILE A C 1
ATOM 2521 O O . ILE A 1 315 ? 10.909 5.388 -20.660 1.00 81.56 315 ILE A O 1
ATOM 2525 N N . VAL A 1 316 ? 9.368 6.567 -21.802 1.00 82.81 316 VAL A N 1
ATOM 2526 C CA . VAL A 1 316 ? 8.578 6.997 -20.643 1.00 82.81 316 VAL A CA 1
ATOM 2527 C C . VAL A 1 316 ? 7.155 6.474 -20.780 1.00 82.81 316 VAL A C 1
ATOM 2529 O O . VAL A 1 316 ? 6.508 6.704 -21.800 1.00 82.81 316 VAL A O 1
ATOM 2532 N N . LEU A 1 317 ? 6.665 5.821 -19.732 1.00 79.25 317 LEU A N 1
ATOM 2533 C CA . LEU A 1 317 ? 5.293 5.353 -19.586 1.00 79.25 317 LEU A CA 1
ATOM 2534 C C . LEU A 1 317 ? 4.663 6.083 -18.399 1.00 79.25 317 LEU A C 1
ATOM 2536 O O . LEU A 1 317 ? 5.233 6.090 -17.313 1.00 79.25 317 LEU A O 1
ATOM 2540 N N . ASN A 1 318 ? 3.501 6.698 -18.608 1.00 81.69 318 ASN A N 1
ATOM 2541 C CA . ASN A 1 318 ? 2.754 7.376 -17.549 1.00 81.69 318 ASN A CA 1
ATOM 2542 C C . ASN A 1 318 ? 1.479 6.592 -17.230 1.00 81.69 318 ASN A C 1
ATOM 2544 O O . ASN A 1 318 ? 0.768 6.168 -18.146 1.00 81.69 318 ASN A O 1
ATOM 2548 N N . LEU A 1 319 ? 1.199 6.438 -15.940 1.00 79.94 319 LEU A N 1
ATOM 2549 C CA . LEU A 1 319 ? 0.010 5.811 -15.390 1.00 79.94 319 LEU A CA 1
ATOM 2550 C C . LEU A 1 319 ? -0.686 6.797 -14.439 1.00 79.94 319 LEU A C 1
ATOM 2552 O O . LEU A 1 319 ? -0.033 7.346 -13.553 1.00 79.94 319 LEU A O 1
ATOM 2556 N N . PRO A 1 320 ? -1.992 7.037 -14.607 1.00 73.56 320 PRO A N 1
ATOM 2557 C CA . PRO A 1 320 ? -2.794 6.597 -15.746 1.00 73.56 320 PRO A CA 1
ATOM 2558 C C . PRO A 1 320 ? -2.326 7.282 -17.049 1.00 73.56 320 PRO A C 1
ATOM 2560 O O . PRO A 1 320 ? -1.523 8.221 -17.035 1.00 73.56 320 PRO A O 1
ATOM 2563 N N . LYS A 1 321 ? -2.849 6.838 -18.198 1.00 71.56 321 LYS A N 1
ATOM 2564 C CA . LYS A 1 321 ? -2.638 7.553 -19.468 1.00 71.56 321 LYS A CA 1
ATOM 2565 C C . LYS A 1 321 ? -3.136 8.998 -19.340 1.00 71.56 321 LYS A C 1
ATOM 2567 O O . LYS A 1 321 ? -4.082 9.277 -18.607 1.00 71.56 321 LYS A O 1
ATOM 2572 N N . THR A 1 322 ? -2.519 9.924 -20.073 1.00 70.94 322 THR A N 1
ATOM 2573 C CA . THR A 1 322 ? -2.922 11.337 -20.059 1.00 70.94 322 THR A CA 1
ATOM 2574 C C . THR A 1 322 ? -4.423 11.480 -20.328 1.00 70.94 322 THR A C 1
ATOM 2576 O O . THR A 1 322 ? -4.912 11.019 -21.356 1.00 70.94 322 THR A O 1
ATOM 2579 N N . GLY A 1 323 ? -5.140 12.123 -19.402 1.00 70.62 323 GLY A N 1
ATOM 2580 C CA . GLY A 1 323 ? -6.589 12.334 -19.484 1.00 70.62 323 GLY A CA 1
ATOM 2581 C C . GLY A 1 323 ? -7.455 11.226 -18.871 1.00 70.62 323 GLY A C 1
ATOM 2582 O O . GLY A 1 323 ? -8.670 11.391 -18.834 1.00 70.62 323 GLY A O 1
ATOM 2583 N N . ALA A 1 324 ? -6.869 10.133 -18.375 1.00 77.31 324 ALA A N 1
ATOM 2584 C CA . ALA A 1 324 ? -7.584 9.111 -17.611 1.00 77.31 324 ALA A CA 1
ATOM 2585 C C . ALA A 1 324 ? -7.553 9.398 -16.098 1.00 77.31 324 ALA A C 1
ATOM 2587 O O . ALA A 1 324 ? -6.723 10.169 -15.610 1.00 77.31 324 ALA A O 1
ATOM 2588 N N . THR A 1 325 ? -8.480 8.777 -15.366 1.00 78.88 325 THR A N 1
ATOM 2589 C CA . THR A 1 325 ? -8.593 8.899 -13.907 1.00 78.88 325 THR A CA 1
ATOM 2590 C C . THR A 1 325 ? -7.328 8.368 -13.228 1.00 78.88 325 THR A C 1
ATOM 2592 O O . THR A 1 325 ? -6.862 7.295 -13.625 1.00 78.88 325 THR A O 1
ATOM 2595 N N . PRO A 1 326 ? -6.758 9.075 -12.232 1.00 81.50 326 PRO A N 1
ATOM 2596 C CA . PRO A 1 326 ? -5.604 8.573 -11.495 1.00 81.50 326 PRO A CA 1
ATOM 2597 C C . PRO A 1 326 ? -5.897 7.267 -10.758 1.00 81.50 326 PRO A C 1
ATOM 2599 O O . PRO A 1 326 ? -7.050 6.860 -10.606 1.00 81.50 326 PRO A O 1
ATOM 2602 N N . LEU A 1 327 ? -4.836 6.569 -10.361 1.00 81.56 327 LEU A N 1
ATOM 2603 C CA . LEU A 1 327 ? -4.955 5.237 -9.786 1.00 81.56 327 LEU A CA 1
ATOM 2604 C C . LEU A 1 327 ? -5.459 5.334 -8.339 1.00 81.56 327 LEU A C 1
ATOM 2606 O O . LEU A 1 327 ? -4.952 6.116 -7.532 1.00 81.56 327 LEU A O 1
ATOM 2610 N N . SER A 1 328 ? -6.454 4.518 -8.003 1.00 83.62 328 SER A N 1
ATOM 2611 C CA . SER A 1 328 ? -6.766 4.197 -6.605 1.00 83.62 328 SER A CA 1
ATOM 2612 C C . SER A 1 328 ? -5.722 3.236 -6.056 1.00 83.62 328 SER A C 1
ATOM 2614 O O . SER A 1 328 ? -5.094 2.555 -6.849 1.00 83.62 328 SER A O 1
ATOM 2616 N N . VAL A 1 329 ? -5.555 3.160 -4.737 1.00 83.56 329 VAL A N 1
ATOM 2617 C CA . VAL A 1 329 ? -4.762 2.140 -4.036 1.00 83.56 329 VAL A CA 1
ATOM 2618 C C . VAL A 1 329 ? -5.697 1.422 -3.079 1.00 83.56 329 VAL A C 1
ATOM 2620 O O . VAL A 1 329 ? -6.280 2.067 -2.207 1.00 83.56 329 VAL A O 1
ATOM 2623 N N . ILE A 1 330 ? -5.862 0.111 -3.259 1.00 81.31 330 ILE A N 1
ATOM 2624 C CA . ILE A 1 330 ? -6.815 -0.687 -2.480 1.00 81.31 330 ILE A CA 1
ATOM 2625 C C . ILE A 1 330 ? -6.068 -1.423 -1.352 1.00 81.31 330 ILE A C 1
ATOM 2627 O O . ILE A 1 330 ? -5.072 -2.096 -1.639 1.00 81.31 330 ILE A O 1
ATOM 2631 N N . PRO A 1 331 ? -6.530 -1.328 -0.088 1.00 82.31 331 PRO A N 1
ATOM 2632 C CA . PRO A 1 331 ? -5.972 -2.099 1.024 1.00 82.31 331 PRO A CA 1
ATOM 2633 C C . PRO A 1 331 ? -5.935 -3.599 0.722 1.00 82.31 331 PRO A C 1
ATOM 2635 O O . PRO A 1 331 ? -6.882 -4.123 0.139 1.00 82.31 331 PRO A O 1
ATOM 2638 N N . ASN A 1 332 ? -4.886 -4.303 1.150 1.00 78.88 332 ASN A N 1
ATOM 2639 C CA . ASN A 1 332 ? -4.742 -5.759 0.984 1.00 78.88 332 ASN A CA 1
ATOM 2640 C C . ASN A 1 332 ? -4.748 -6.251 -0.473 1.00 78.88 332 ASN A C 1
ATOM 2642 O O . ASN A 1 332 ? -5.008 -7.419 -0.741 1.00 78.88 332 ASN A O 1
ATOM 2646 N N . HIS A 1 333 ? -4.496 -5.369 -1.434 1.00 75.06 333 HIS A N 1
ATOM 2647 C CA . HIS A 1 333 ? -4.426 -5.746 -2.837 1.00 75.06 333 HIS A CA 1
ATOM 2648 C C . HIS A 1 333 ? -3.121 -5.254 -3.455 1.00 75.06 333 HIS A C 1
ATOM 2650 O O . HIS A 1 333 ? -2.479 -4.320 -2.962 1.00 75.06 333 HIS A O 1
ATOM 2656 N N . TYR A 1 334 ? -2.769 -5.851 -4.589 1.00 69.44 334 TYR A N 1
ATOM 2657 C CA . TYR A 1 334 ? -1.780 -5.288 -5.493 1.00 69.44 334 TYR A CA 1
ATOM 2658 C C . TYR A 1 334 ? -2.425 -4.862 -6.813 1.00 69.44 334 TYR A C 1
ATOM 2660 O O . TYR A 1 334 ? -3.354 -5.508 -7.308 1.00 69.44 334 TYR A O 1
ATOM 2668 N N . THR A 1 335 ? -1.936 -3.765 -7.399 1.00 57.38 335 THR A N 1
ATOM 2669 C CA . THR A 1 335 ? -2.281 -3.422 -8.783 1.00 57.38 335 THR A CA 1
ATOM 2670 C C . THR A 1 335 ? -1.406 -4.242 -9.702 1.00 57.38 335 THR A C 1
ATOM 2672 O O . THR A 1 335 ? -0.186 -4.103 -9.662 1.00 57.38 335 THR A O 1
ATOM 2675 N N . LEU A 1 336 ? -2.008 -5.019 -10.590 1.00 57.00 336 LEU A N 1
ATOM 2676 C CA . LEU A 1 336 ? -1.303 -5.558 -11.736 1.00 57.00 336 LEU A CA 1
ATOM 2677 C C . LEU A 1 336 ? -1.387 -4.544 -12.877 1.00 57.00 336 LEU A C 1
ATOM 2679 O O . LEU A 1 336 ? -2.422 -4.441 -13.532 1.00 57.00 336 LEU A O 1
ATOM 2683 N N . ASN A 1 337 ? -0.314 -3.786 -13.110 1.00 61.06 337 ASN A N 1
ATOM 2684 C CA . ASN A 1 337 ? -0.205 -2.929 -14.289 1.00 61.06 337 ASN A CA 1
ATOM 2685 C C . ASN A 1 337 ? 0.488 -3.708 -15.395 1.00 61.06 337 ASN A C 1
ATOM 2687 O O . ASN A 1 337 ? 1.700 -3.916 -15.362 1.00 61.06 337 ASN A O 1
ATOM 2691 N N . THR A 1 338 ? -0.294 -4.145 -16.371 1.00 58.09 338 THR A N 1
ATOM 2692 C CA . THR A 1 338 ? 0.224 -4.939 -17.478 1.00 58.09 338 THR A CA 1
ATOM 2693 C C . THR A 1 338 ? 0.668 -4.042 -18.622 1.00 58.09 338 THR A C 1
ATOM 2695 O O . THR A 1 338 ? -0.167 -3.347 -19.177 1.00 58.09 338 THR A O 1
ATOM 2698 N N . ALA A 1 339 ? 1.931 -4.100 -19.035 1.00 62.09 339 ALA A N 1
ATOM 2699 C CA . ALA A 1 339 ? 2.416 -3.474 -20.260 1.00 62.09 339 ALA A CA 1
ATOM 2700 C C . ALA A 1 339 ? 2.651 -4.537 -21.343 1.00 62.09 339 ALA A C 1
ATOM 2702 O O . ALA A 1 339 ? 3.531 -5.392 -21.216 1.00 62.09 339 ALA A O 1
ATOM 2703 N N . LYS A 1 340 ? 1.880 -4.468 -22.431 1.00 63.41 340 LYS A N 1
ATOM 2704 C CA . LYS A 1 340 ? 2.037 -5.359 -23.593 1.00 63.41 340 LYS A CA 1
ATOM 2705 C C . LYS A 1 340 ? 3.003 -4.745 -24.607 1.00 63.41 340 LYS A C 1
ATOM 2707 O O . LYS A 1 340 ? 2.779 -3.623 -25.053 1.00 63.41 340 LYS A O 1
ATOM 2712 N N . ILE A 1 341 ? 4.052 -5.478 -24.987 1.00 62.19 341 ILE A N 1
ATOM 2713 C CA . ILE A 1 341 ? 5.040 -5.075 -26.007 1.00 62.19 341 ILE A CA 1
ATOM 2714 C C . ILE A 1 341 ? 4.984 -6.062 -27.171 1.00 62.19 341 ILE A C 1
ATOM 2716 O O . ILE A 1 341 ? 4.841 -7.255 -26.950 1.00 62.19 341 ILE A O 1
ATOM 2720 N N . ARG A 1 342 ? 5.122 -5.620 -28.421 1.00 61.38 342 ARG A N 1
ATOM 2721 C CA . ARG A 1 342 ? 5.166 -6.557 -29.560 1.00 61.38 342 ARG A CA 1
ATOM 2722 C C . ARG A 1 342 ? 6.392 -7.479 -29.504 1.00 61.38 342 ARG A C 1
ATOM 2724 O O . ARG A 1 342 ? 7.472 -7.049 -29.115 1.00 61.38 342 ARG A O 1
ATOM 2731 N N . TYR A 1 343 ? 6.232 -8.737 -29.913 1.00 56.88 343 TYR A N 1
ATOM 2732 C CA . TYR A 1 343 ? 7.273 -9.772 -29.806 1.00 56.88 343 TYR A CA 1
ATOM 2733 C C . TYR A 1 343 ? 8.556 -9.496 -30.613 1.00 56.88 343 TYR A C 1
ATOM 2735 O O . TYR A 1 343 ? 9.637 -9.915 -30.198 1.00 56.88 343 TYR A O 1
ATOM 2743 N N . ASP A 1 344 ? 8.450 -8.776 -31.733 1.00 53.84 344 ASP A N 1
ATOM 2744 C CA . ASP A 1 344 ? 9.563 -8.353 -32.593 1.00 53.84 344 ASP A CA 1
ATOM 2745 C C . ASP A 1 344 ? 10.283 -7.101 -32.063 1.00 53.84 344 ASP A C 1
ATOM 2747 O O . ASP A 1 344 ? 11.184 -6.571 -32.713 1.00 53.84 344 ASP A O 1
ATOM 2751 N N . ARG A 1 345 ? 9.877 -6.601 -30.891 1.00 55.09 345 ARG A N 1
ATOM 2752 C CA . ARG A 1 345 ? 10.388 -5.375 -30.288 1.00 55.09 345 ARG A CA 1
ATOM 2753 C C . ARG A 1 345 ? 11.046 -5.668 -28.944 1.00 55.09 345 ARG A C 1
ATOM 2755 O O . ARG A 1 345 ? 10.545 -6.433 -28.122 1.00 55.09 345 ARG A O 1
ATOM 2762 N N . ILE A 1 346 ? 12.170 -5.005 -28.710 1.00 55.25 346 ILE A N 1
ATOM 2763 C CA . ILE A 1 346 ? 12.564 -4.606 -27.355 1.00 55.25 346 ILE A CA 1
ATOM 2764 C C . ILE A 1 346 ? 11.779 -3.326 -27.028 1.00 55.25 346 ILE A C 1
ATOM 2766 O O . ILE A 1 346 ? 11.079 -2.786 -27.886 1.00 55.25 346 ILE A O 1
ATOM 2770 N N . ILE A 1 347 ? 11.893 -2.800 -25.813 1.00 52.75 347 ILE A N 1
ATOM 2771 C CA . ILE A 1 347 ? 11.696 -1.370 -25.546 1.00 52.75 347 ILE A CA 1
ATOM 2772 C C . ILE A 1 347 ? 12.644 -0.574 -26.480 1.00 52.75 347 ILE A C 1
ATOM 2774 O O . ILE A 1 347 ? 13.751 -0.210 -26.111 1.00 52.75 347 ILE A O 1
ATOM 2778 N N . ASP A 1 348 ? 12.233 -0.396 -27.739 1.00 40.00 348 ASP A N 1
ATOM 2779 C CA . ASP A 1 348 ? 13.003 0.176 -28.842 1.00 40.00 348 ASP A CA 1
ATOM 2780 C C . ASP A 1 348 ? 12.065 1.018 -29.733 1.00 40.00 348 ASP A C 1
ATOM 2782 O O . ASP A 1 348 ? 11.205 0.512 -30.461 1.00 40.00 348 ASP A O 1
ATOM 2786 N N . ILE A 1 349 ? 12.194 2.330 -29.523 1.00 35.22 349 ILE A N 1
ATOM 2787 C CA . ILE A 1 349 ? 11.921 3.501 -30.370 1.00 35.22 349 ILE A CA 1
ATOM 2788 C C . ILE A 1 349 ? 10.743 3.426 -31.365 1.00 35.22 349 ILE A C 1
ATOM 2790 O O . ILE A 1 349 ? 10.765 2.728 -32.379 1.00 35.22 349 ILE A O 1
ATOM 2794 N N . GLY A 1 350 ? 9.777 4.337 -31.170 1.00 31.39 350 GLY A N 1
ATOM 2795 C CA . GLY A 1 350 ? 9.059 4.942 -32.297 1.00 31.39 350 GLY A CA 1
ATOM 2796 C C . GLY A 1 350 ? 7.734 5.624 -31.981 1.00 31.39 350 GLY A C 1
ATOM 2797 O O . GLY A 1 350 ? 7.449 6.676 -32.543 1.00 31.39 350 GLY A O 1
ATOM 2798 N N . THR A 1 351 ? 6.899 5.066 -31.108 1.00 35.56 351 THR A N 1
ATOM 2799 C CA . THR A 1 351 ? 5.519 5.558 -31.000 1.00 35.56 351 THR A CA 1
ATOM 2800 C C . THR A 1 351 ? 4.940 5.342 -29.611 1.00 35.56 351 THR A C 1
ATOM 2802 O O . THR A 1 351 ? 4.917 4.218 -29.120 1.00 35.56 351 THR A O 1
ATOM 2805 N N . ASN A 1 352 ? 4.359 6.397 -29.035 1.00 39.50 352 ASN A N 1
ATOM 2806 C CA . ASN A 1 352 ? 3.554 6.395 -27.802 1.00 39.50 352 ASN A CA 1
ATOM 2807 C C . ASN A 1 352 ? 2.318 5.455 -27.845 1.00 39.50 352 ASN A C 1
ATOM 2809 O O . ASN A 1 352 ? 1.475 5.507 -26.954 1.00 39.50 352 ASN A O 1
ATOM 2813 N N . SER A 1 353 ? 2.163 4.637 -28.891 1.00 39.94 353 SER A N 1
ATOM 2814 C CA . SER A 1 353 ? 0.964 3.864 -29.222 1.00 39.94 353 SER A CA 1
ATOM 2815 C C . SER A 1 353 ? 1.110 2.348 -29.065 1.00 39.94 353 SER A C 1
ATOM 2817 O O . SER A 1 353 ? 0.153 1.637 -29.341 1.00 39.94 353 SER A O 1
ATOM 2819 N N . SER A 1 354 ? 2.272 1.823 -28.662 1.00 40.94 354 SER A N 1
ATOM 2820 C CA . SER A 1 354 ? 2.516 0.369 -28.594 1.00 40.94 354 SER A CA 1
ATOM 2821 C C . SER A 1 354 ? 2.409 -0.238 -27.193 1.00 40.94 354 SER A C 1
ATOM 2823 O O . SER A 1 354 ? 2.811 -1.381 -27.022 1.00 40.94 354 SER A O 1
ATOM 2825 N N . PHE A 1 355 ? 1.896 0.514 -26.213 1.00 48.44 355 PHE A N 1
ATOM 2826 C CA . PHE A 1 355 ? 1.676 0.041 -24.846 1.00 48.44 355 PHE A CA 1
ATOM 2827 C C . PHE A 1 355 ? 0.187 0.129 -24.488 1.00 48.44 355 PHE A C 1
ATOM 2829 O O . PHE A 1 355 ? -0.405 1.213 -24.367 1.00 48.44 355 PHE A O 1
ATOM 2836 N N . GLU A 1 356 ? -0.425 -1.033 -24.308 1.00 49.97 356 GLU A N 1
ATOM 2837 C CA . GLU A 1 356 ? -1.729 -1.166 -23.668 1.00 49.97 356 GLU A CA 1
ATOM 2838 C C . GLU A 1 356 ? -1.510 -1.468 -22.194 1.00 49.97 356 GLU A C 1
ATOM 2840 O O . GLU A 1 356 ? -0.704 -2.341 -21.870 1.00 49.97 356 GLU A O 1
ATOM 2845 N N . PHE A 1 357 ? -2.194 -0.699 -21.342 1.00 55.12 357 PHE A N 1
ATOM 2846 C CA . PHE A 1 357 ? -2.197 -0.882 -19.901 1.00 55.12 357 PHE A CA 1
ATOM 2847 C C . PHE A 1 357 ? -3.578 -1.315 -19.460 1.00 55.12 357 PHE A C 1
ATOM 2849 O O . PHE A 1 357 ? -4.531 -0.549 -19.594 1.00 55.12 357 PHE A O 1
ATOM 2856 N N . ASP A 1 358 ? -3.629 -2.522 -18.916 1.00 55.56 358 ASP A N 1
ATOM 2857 C CA . ASP A 1 358 ? -4.755 -3.013 -18.144 1.00 55.56 358 ASP A CA 1
ATOM 2858 C C . ASP A 1 358 ? -4.315 -2.957 -16.676 1.00 55.56 358 ASP A C 1
ATOM 2860 O O . ASP A 1 358 ? -3.317 -3.583 -16.304 1.00 55.56 358 ASP A O 1
ATOM 2864 N N . SER A 1 359 ? -5.007 -2.147 -15.873 1.00 54.69 359 SER A N 1
ATOM 2865 C CA . SER A 1 359 ? -4.804 -2.068 -14.425 1.00 54.69 359 SER A CA 1
ATOM 2866 C C . SER A 1 359 ? -5.944 -2.821 -13.750 1.00 54.69 359 SER A C 1
ATOM 2868 O O . SER A 1 359 ? -7.094 -2.385 -13.802 1.00 54.69 359 SER A O 1
ATOM 2870 N N . SER A 1 360 ? -5.632 -3.948 -13.119 1.00 54.47 360 SER A N 1
ATOM 2871 C CA . SER A 1 360 ? -6.588 -4.707 -12.308 1.00 54.47 360 SER A CA 1
ATOM 2872 C C . SER A 1 360 ? -6.055 -4.881 -10.894 1.00 54.47 360 SER A C 1
ATOM 2874 O O . SER A 1 360 ? -4.862 -5.118 -10.702 1.00 54.47 360 SER A O 1
ATOM 2876 N N . TRP A 1 361 ? -6.940 -4.779 -9.908 1.00 49.47 361 TRP A N 1
ATOM 2877 C CA . TRP A 1 361 ? -6.610 -5.054 -8.516 1.00 49.47 361 TRP A CA 1
ATOM 2878 C C . TRP A 1 361 ? -6.893 -6.512 -8.200 1.00 49.47 361 TRP A C 1
ATOM 2880 O O . TRP A 1 361 ? -8.020 -6.973 -8.372 1.00 49.47 361 TRP A O 1
ATOM 2890 N N . ASN A 1 362 ? -5.872 -7.215 -7.724 1.00 57.62 362 ASN A N 1
ATOM 2891 C CA . ASN A 1 362 ? -5.996 -8.591 -7.267 1.00 57.62 362 ASN A CA 1
ATOM 2892 C C . ASN A 1 362 ? -5.746 -8.631 -5.762 1.00 57.62 362 ASN A C 1
ATOM 2894 O O . ASN A 1 362 ? -4.851 -7.950 -5.258 1.00 57.62 362 ASN A O 1
ATOM 2898 N N . ASN A 1 363 ? -6.563 -9.408 -5.053 1.00 46.19 363 ASN A N 1
ATOM 2899 C CA . ASN A 1 363 ? -6.418 -9.585 -3.615 1.00 46.19 363 ASN A CA 1
ATOM 2900 C C . ASN A 1 363 ? -5.077 -10.270 -3.330 1.00 46.19 363 ASN A C 1
ATOM 2902 O O . ASN A 1 363 ? -4.767 -11.301 -3.936 1.00 46.19 363 ASN A O 1
ATOM 2906 N N . ASP A 1 364 ? -4.286 -9.692 -2.433 1.00 50.03 364 ASP A N 1
ATOM 2907 C CA . ASP A 1 364 ? -3.007 -10.256 -2.018 1.00 50.03 364 ASP A CA 1
ATOM 2908 C C . ASP A 1 364 ? -3.253 -11.295 -0.921 1.00 50.03 364 ASP A C 1
ATOM 2910 O O . ASP A 1 364 ? -2.956 -11.088 0.252 1.00 50.03 364 ASP A O 1
ATOM 2914 N N . ASN A 1 365 ? -3.886 -12.407 -1.299 1.00 37.94 365 ASN A N 1
ATOM 2915 C CA . ASN A 1 365 ? -4.015 -13.574 -0.432 1.00 37.94 365 ASN A CA 1
ATOM 2916 C C . ASN A 1 365 ? -2.709 -14.378 -0.501 1.00 37.94 365 ASN A C 1
ATOM 2918 O O . ASN A 1 365 ? -2.683 -15.455 -1.097 1.00 37.94 365 ASN A O 1
ATOM 2922 N N . ASN A 1 366 ? -1.635 -13.823 0.056 1.00 37.03 366 ASN A N 1
ATOM 2923 C CA . ASN A 1 366 ? -0.421 -14.561 0.397 1.00 37.03 366 ASN A CA 1
ATOM 2924 C C . ASN A 1 366 ? -0.204 -14.521 1.902 1.00 37.03 366 ASN A C 1
ATOM 2926 O O . ASN A 1 366 ? -0.006 -13.402 2.433 1.00 37.03 366 ASN A O 1
#

Nearest PDB structures (foldseek):
  2yjl-assembly1_A  TM=6.024E-01  e=9.154E-02  Pseudomonas aeruginosa PAO1
  3es6-assembly2_B  TM=2.516E-01  e=2.678E-01  Homo sapiens
  7k71-assembly1_A  TM=3.880E-01  e=4.138E+00  Homo sapiens
  1qas-assembly2_B  TM=2.434E-01  e=2.693E+00  Rattus norvegicus
  8dj2-assembly2_B  TM=2.779E-01  e=3.338E+00  Chlamydia trachomatis

Solvent-accessible surface area (backbone atoms only — not comparable to full-atom values): 21213 Å² total; per-residue (Å²): 140,88,83,91,85,84,88,86,84,86,86,84,87,85,87,82,83,89,85,81,88,80,93,75,80,90,74,90,70,79,81,78,66,66,88,67,58,66,62,48,64,32,31,59,66,76,74,75,58,59,89,62,48,37,36,39,37,38,37,22,41,28,54,70,83,52,89,63,97,58,35,21,30,69,49,76,45,78,53,56,62,92,52,90,50,69,46,82,42,47,41,65,52,27,73,47,24,33,35,39,39,41,37,42,31,23,32,56,94,53,73,36,63,49,71,25,28,70,87,72,45,80,69,52,79,64,40,47,53,83,43,30,20,43,33,45,79,48,84,65,45,67,82,63,28,29,33,28,77,40,78,44,48,21,59,56,43,71,74,63,32,52,51,73,75,68,73,41,42,44,34,12,33,42,31,38,38,34,36,70,36,72,59,96,86,54,91,59,82,55,96,76,63,85,57,96,61,70,35,50,50,35,31,34,54,34,36,38,40,37,39,30,52,40,39,30,25,27,29,50,53,102,86,48,77,40,59,70,42,58,43,96,65,66,48,78,49,78,43,64,54,52,57,39,66,91,57,84,24,34,53,46,81,87,58,91,42,84,54,46,47,64,42,83,91,48,75,28,19,41,38,34,59,54,61,29,33,49,36,28,75,44,49,33,33,36,38,40,37,40,33,27,55,47,92,64,68,77,67,85,64,93,86,73,67,60,77,90,23,32,53,77,48,75,51,77,48,57,40,42,51,93,92,53,74,34,37,56,34,51,52,38,20,30,36,44,36,35,38,42,35,50,66,96,48,52,87,66,88,90,63,100,78,60,65,54,75,54,78,48,78,43,75,59,89,121

Radius of gyration: 30.56 Å; Cα contacts (8 Å, |Δi|>4): 781; chains: 1; bounding box: 73×40×107 Å

Secondary structure (DSSP, 8-state):
----------------------------------TT-PPEEEEE--SPPPTTEEEEEEEEEEETT-SS---EEEEEEEEPTTS--EEEE-HHHHHHEEEEEEEEEEETTS--EEEEETTSPBP-TT-BGGGEEEEESSSSB-S--EEEEEEEEHHHHHHH-EE----EE--EEEEEEEEEEPPTT-----TT---S-SSTTTTEEE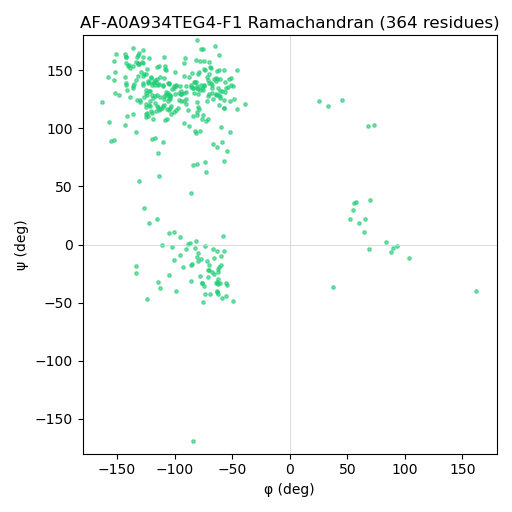EEEEEES-EEEEEEETTEEEEEEE-SS-EEEEE---EETTTTTEE-TTS-BTTEEE-SSSTT-EEEEEEEE--EEEEEEEEEEEEEEEEEE-S--SS---GGGEEEEEEEEEESPTTSPPEEE-TTEEEEEEEEEETT-SS-SS-TTS-EEEEEEEE---

pLDDT: mean 75.29, std 20.69, range [23.97, 96.62]

Foldseek 3Di:
DDDDDDDDDDDDDDDDDDDDDDDDDDDPPDPPPVPQWDKFKAWADDDQDPPQKKKKKWKWKDFPPDPDPWTFTADIDIDDRVDTDIDIGTNVRLQGMKMKIKMKMAGPVDRFKDKDFLVRHRDDGGDTLQGMKMFGPDQFGDQGIWMWMDIGRSVCCVVVSYDYTDIFRQKEWEKEKEAEDADVVPPDPPPPPPQLAFALCQQFQKKKKKKPQFAGMWGDDPPDTAGRDGDPDIDIDMWGFDFDQFRNRHGDQVDDTPQWHADPVRGRMIMGIGGIGGWYDQGMKMKMKTKGWANDFCPPDDRHDGSVRTDIDIDIDIPPPPPDTHDTIDTQWYWYWYWYAHSNDHPHDDDPPRTDTDTDIDGNPD

Mean predicted aligned error: 12.92 Å